Protein AF-A0A379VKB9-F1 (afdb_monomer_lite)

Radius of gyration: 33.12 Å; chains: 1; bounding box: 73×53×93 Å

Foldseek 3Di:
DDCVLVVVLVVVLVVLLVVLCVVPQFDFDDDDPDGDRDGPDPVSVVVSVVVSVVSSVCSVCVVVVVVVVVVVPDDPPPVPPPPVPDPVVVVVVVVVVCCVVCVLVVDDPVVNVVVVVVVVVVVLVVVQVVCCVPVVDGDPVSVVLVVQLVVQLVCCCVPVVDDPVVSNVVSVVRSVVVVVVVPPVVVVVVVVVVVVVVVVCVVDDDDDDPDDDDDDDDDDDDDDDPPPPPPPPPD

Structure (mmCIF, N/CA/C/O backbone):
data_AF-A0A379VKB9-F1
#
_entry.id   AF-A0A379VKB9-F1
#
loop_
_atom_site.group_PDB
_atom_site.id
_atom_site.type_symbol
_atom_site.label_atom_id
_atom_site.label_alt_id
_atom_site.label_comp_id
_atom_site.label_asym_id
_atom_site.label_entity_id
_atom_site.label_seq_id
_atom_site.pdbx_PDB_ins_code
_atom_site.Cartn_x
_atom_site.Cartn_y
_atom_site.Cartn_z
_atom_site.occupancy
_atom_site.B_iso_or_equiv
_atom_site.auth_seq_id
_atom_site.auth_comp_id
_atom_site.auth_asym_id
_atom_site.auth_atom_id
_atom_site.pdbx_PDB_model_num
ATOM 1 N N . MET A 1 1 ? -23.986 30.373 15.325 1.00 49.66 1 MET A N 1
ATOM 2 C CA . MET A 1 1 ? -23.106 29.194 15.122 1.00 49.66 1 MET A CA 1
ATOM 3 C C . MET A 1 1 ? -21.701 29.590 15.558 1.00 49.66 1 MET A C 1
ATOM 5 O O . MET A 1 1 ? -21.277 30.665 15.163 1.00 49.66 1 MET A O 1
ATOM 9 N N . LYS A 1 2 ? -21.023 28.830 16.437 1.00 54.12 2 LYS A N 1
ATOM 10 C CA . LYS A 1 2 ? -19.728 29.258 17.012 1.00 54.12 2 LYS A CA 1
ATOM 11 C C . LYS A 1 2 ? -18.680 29.449 15.892 1.00 54.12 2 LYS A C 1
ATOM 13 O O . LYS A 1 2 ? -18.447 28.490 15.155 1.00 54.12 2 LYS A O 1
ATOM 18 N N . PRO A 1 3 ? -18.021 30.620 15.787 1.00 59.41 3 PRO A N 1
ATOM 19 C CA . PRO A 1 3 ? -17.069 30.925 14.709 1.00 59.41 3 PRO A CA 1
ATOM 20 C C . PRO A 1 3 ? -15.837 29.997 14.683 1.00 59.41 3 PRO A C 1
ATOM 22 O O . PRO A 1 3 ? -15.185 29.856 13.653 1.00 59.41 3 PRO A O 1
ATOM 25 N N . MET A 1 4 ? -15.559 29.280 15.777 1.00 59.09 4 MET A N 1
ATOM 26 C CA . MET A 1 4 ? -14.399 28.388 15.906 1.00 59.09 4 MET A CA 1
ATOM 27 C C . MET A 1 4 ? -14.410 27.171 14.957 1.00 59.09 4 MET A C 1
ATOM 29 O O . MET A 1 4 ? -13.346 26.671 14.610 1.00 59.09 4 MET A O 1
ATOM 33 N N . HIS A 1 5 ? -15.573 26.700 14.486 1.00 61.66 5 HIS A N 1
ATOM 34 C CA . HIS A 1 5 ? -15.626 25.572 13.537 1.00 61.66 5 HIS A CA 1
ATOM 35 C C . HIS A 1 5 ? -15.249 25.964 12.103 1.00 61.66 5 HIS A C 1
ATOM 37 O O . HIS A 1 5 ? -14.714 25.138 11.366 1.00 61.66 5 HIS A O 1
ATOM 43 N N . ILE A 1 6 ? -15.507 27.217 11.716 1.00 66.88 6 ILE A N 1
ATOM 44 C CA . ILE A 1 6 ? -15.210 27.720 10.369 1.00 66.88 6 ILE A CA 1
ATOM 45 C C . ILE A 1 6 ? -13.700 27.934 10.224 1.00 66.88 6 ILE A C 1
ATOM 47 O O . ILE A 1 6 ? -13.123 27.537 9.217 1.00 66.88 6 ILE A O 1
ATOM 51 N N . ALA A 1 7 ? -13.044 28.455 11.267 1.00 67.38 7 ALA A N 1
ATOM 52 C CA . ALA A 1 7 ? -11.595 28.649 11.289 1.00 67.38 7 ALA A CA 1
ATOM 53 C C . ALA A 1 7 ? -10.814 27.327 11.135 1.00 67.38 7 ALA A C 1
ATOM 55 O O . ALA A 1 7 ? -9.894 27.246 10.324 1.00 67.38 7 ALA A O 1
ATOM 56 N N . MET A 1 8 ? -11.217 26.263 11.844 1.00 68.56 8 MET A N 1
ATOM 57 C CA . MET A 1 8 ? -10.551 24.952 11.751 1.00 68.56 8 MET A CA 1
ATOM 58 C C . MET A 1 8 ? -10.787 24.264 10.397 1.00 68.56 8 MET A C 1
ATOM 60 O O . MET A 1 8 ? -9.891 23.606 9.869 1.00 68.56 8 MET A O 1
ATOM 64 N N . ALA A 1 9 ? -11.969 24.450 9.797 1.00 64.44 9 ALA A N 1
ATOM 65 C CA . ALA A 1 9 ? -12.255 23.950 8.453 1.00 64.44 9 ALA A CA 1
ATOM 66 C C . ALA A 1 9 ? -11.415 24.677 7.390 1.00 64.44 9 ALA A C 1
ATOM 68 O O . ALA A 1 9 ? -10.817 24.022 6.534 1.00 64.44 9 ALA A O 1
ATOM 69 N N . LEU A 1 10 ? -11.301 26.007 7.494 1.00 75.19 10 LEU A N 1
ATOM 70 C CA . LEU A 1 10 ? -10.490 26.826 6.591 1.00 75.19 10 LEU A CA 1
ATOM 71 C C . LEU A 1 10 ? -9.008 26.433 6.656 1.00 75.19 10 LEU A C 1
ATOM 73 O O . LEU A 1 10 ? -8.365 26.283 5.620 1.00 75.19 10 LEU A O 1
ATOM 77 N N . PHE A 1 11 ? -8.491 26.187 7.863 1.00 74.19 11 PHE A N 1
ATOM 78 C CA . PHE A 1 11 ? -7.112 25.748 8.070 1.00 74.19 11 PHE A CA 1
ATOM 79 C C . PHE A 1 11 ? -6.833 24.381 7.422 1.00 74.19 11 PHE A C 1
ATOM 81 O O . PHE A 1 11 ? -5.834 24.220 6.723 1.00 74.19 11 PHE A O 1
ATOM 88 N N . SER A 1 12 ? -7.752 23.416 7.560 1.00 64.31 12 SER A N 1
ATOM 89 C CA . SER A 1 12 ? -7.609 22.096 6.922 1.00 64.31 12 SER A CA 1
ATOM 90 C C . SER A 1 12 ? -7.669 22.153 5.387 1.00 64.31 12 SER A C 1
ATOM 92 O O . SER A 1 12 ? -6.888 21.480 4.715 1.00 64.31 12 SER A O 1
ATOM 94 N N . ALA A 1 13 ? -8.537 23.002 4.824 1.00 71.88 13 ALA A N 1
ATOM 95 C CA . ALA A 1 13 ? -8.637 23.206 3.380 1.00 71.88 13 ALA A CA 1
ATOM 96 C C . ALA A 1 13 ? -7.398 23.921 2.816 1.00 71.88 13 ALA A C 1
ATOM 98 O O . ALA A 1 13 ? -6.927 23.573 1.732 1.00 71.88 13 ALA A O 1
ATOM 99 N N . ALA A 1 14 ? -6.838 24.874 3.570 1.00 79.44 14 ALA A N 1
ATOM 100 C CA . ALA A 1 14 ? -5.603 25.562 3.213 1.00 79.44 14 ALA A CA 1
ATOM 101 C C . ALA A 1 14 ? -4.404 24.600 3.204 1.00 79.44 14 ALA A C 1
ATOM 103 O O . ALA A 1 14 ? -3.690 24.537 2.205 1.00 79.44 14 ALA A O 1
ATOM 104 N N . MET A 1 15 ? -4.224 23.788 4.254 1.00 76.62 15 MET A N 1
ATOM 105 C CA . MET A 1 15 ? -3.157 22.776 4.291 1.00 76.62 15 MET A CA 1
ATOM 106 C C . MET A 1 15 ? -3.287 21.759 3.155 1.00 76.62 15 MET A C 1
ATOM 108 O O . MET A 1 15 ? -2.285 21.429 2.526 1.00 76.62 15 MET A O 1
ATOM 112 N N . PHE A 1 16 ? -4.504 21.302 2.842 1.00 72.25 16 PHE A N 1
ATOM 113 C CA . PHE A 1 16 ? -4.727 20.386 1.723 1.00 72.25 16 PHE A CA 1
ATOM 114 C C . PHE A 1 16 ? -4.362 21.018 0.375 1.00 72.25 16 PHE A C 1
ATOM 116 O O . PHE A 1 16 ? -3.725 20.369 -0.451 1.00 72.25 16 PHE A O 1
ATOM 123 N N . PHE A 1 17 ? -4.715 22.290 0.156 1.00 73.75 17 PHE A N 1
ATOM 124 C CA . PHE A 1 17 ? -4.342 22.986 -1.073 1.00 73.75 17 PHE A CA 1
ATOM 125 C C . PHE A 1 17 ? -2.827 23.133 -1.213 1.00 73.75 17 PHE A C 1
ATOM 127 O O . PHE A 1 17 ? -2.289 22.835 -2.277 1.00 73.75 17 PHE A O 1
ATOM 134 N N . VAL A 1 18 ? -2.148 23.550 -0.143 1.00 79.19 18 VAL A N 1
ATOM 135 C CA . VAL A 1 18 ? -0.689 23.702 -0.142 1.00 79.19 18 VAL A CA 1
ATOM 136 C C . VAL A 1 18 ? -0.022 22.362 -0.449 1.00 79.19 18 VAL A C 1
ATOM 138 O O . VAL A 1 18 ? 0.821 22.287 -1.339 1.00 79.19 18 VAL A O 1
ATOM 141 N N . LEU A 1 19 ? -0.444 21.286 0.218 1.00 71.75 19 LEU A N 1
ATOM 142 C CA . LEU A 1 19 ? 0.151 19.966 0.021 1.00 71.75 19 LEU A CA 1
ATOM 143 C C . LEU A 1 19 ? -0.114 19.415 -1.390 1.00 71.75 19 LEU A C 1
ATOM 145 O O . LEU A 1 19 ? 0.807 18.919 -2.034 1.00 71.75 19 LEU A O 1
ATOM 149 N N . ALA A 1 20 ? -1.348 19.536 -1.889 1.00 66.44 20 ALA A N 1
ATOM 150 C CA . ALA A 1 20 ? -1.726 19.071 -3.223 1.00 66.44 20 ALA A CA 1
ATOM 151 C C . ALA A 1 20 ? -1.032 19.871 -4.336 1.00 66.44 20 ALA A C 1
ATOM 153 O O . ALA A 1 20 ? -0.596 19.288 -5.325 1.00 66.44 20 ALA A O 1
ATOM 154 N N . GLY A 1 21 ? -0.891 21.189 -4.162 1.00 69.38 21 GLY A N 1
ATOM 155 C CA . GLY A 1 21 ? -0.156 22.043 -5.094 1.00 69.38 21 GLY A CA 1
ATOM 156 C C . GLY A 1 21 ? 1.321 21.662 -5.182 1.00 69.38 21 GLY A C 1
ATOM 157 O O . GLY A 1 21 ? 1.857 21.558 -6.279 1.00 69.38 21 GLY A O 1
ATOM 158 N N . VAL A 1 22 ? 1.960 21.373 -4.046 1.00 69.88 22 VAL A N 1
ATOM 159 C CA . VAL A 1 22 ? 3.380 20.986 -4.009 1.00 69.88 22 VAL A CA 1
ATOM 160 C C . VAL A 1 22 ? 3.611 19.588 -4.592 1.00 69.88 22 VAL A C 1
ATOM 162 O O . VAL A 1 22 ? 4.533 19.407 -5.379 1.00 69.88 22 VAL A O 1
ATOM 165 N N . PHE A 1 23 ? 2.778 18.599 -4.254 1.00 61.69 23 PHE A N 1
ATOM 166 C CA . PHE A 1 23 ? 2.994 17.211 -4.690 1.00 61.69 23 PHE A CA 1
ATOM 167 C C . PHE A 1 23 ? 2.678 16.952 -6.171 1.00 61.69 23 PHE A C 1
ATOM 169 O O . PHE A 1 23 ? 3.238 16.031 -6.759 1.00 61.69 23 PHE A O 1
ATOM 176 N N . MET A 1 24 ? 1.753 17.713 -6.762 1.00 59.09 24 MET A N 1
ATOM 177 C CA . MET A 1 24 ? 1.264 17.490 -8.132 1.00 59.09 24 MET A CA 1
ATOM 178 C C . MET A 1 24 ? 1.569 18.632 -9.109 1.00 59.09 24 MET A C 1
ATOM 180 O O . MET A 1 24 ? 1.379 18.441 -10.308 1.00 59.09 24 MET A O 1
ATOM 184 N N . GLY A 1 25 ? 1.996 19.805 -8.628 1.00 57.16 25 GLY A N 1
ATOM 185 C CA . GLY A 1 25 ? 2.189 21.003 -9.453 1.00 57.16 25 GLY A CA 1
ATOM 186 C C . GLY A 1 25 ? 3.577 21.155 -10.073 1.00 57.16 25 GLY A C 1
ATOM 187 O O . GLY A 1 25 ? 3.732 21.949 -10.992 1.00 57.16 25 GLY A O 1
ATOM 188 N N . VAL A 1 26 ? 4.580 20.407 -9.607 1.00 59.84 26 VAL A N 1
ATOM 189 C CA . VAL A 1 26 ? 5.948 20.489 -10.138 1.00 59.84 26 VAL A CA 1
ATOM 190 C C . VAL A 1 26 ? 6.296 19.171 -10.815 1.00 59.84 26 VAL A C 1
ATOM 192 O O . VAL A 1 26 ? 6.644 18.192 -10.158 1.00 59.84 26 VAL A O 1
ATOM 195 N N . GLN A 1 27 ? 6.188 19.148 -12.141 1.00 49.97 27 GLN A N 1
ATOM 196 C CA . GLN A 1 27 ? 6.774 18.109 -12.980 1.00 49.97 27 GLN A CA 1
ATOM 197 C C . GLN A 1 27 ? 7.838 18.774 -13.853 1.00 49.97 27 GLN A C 1
ATOM 199 O O . GLN A 1 27 ? 7.590 19.818 -14.447 1.00 49.97 27 GLN A O 1
ATOM 204 N N . LEU A 1 28 ? 9.045 18.210 -13.859 1.00 53.50 28 LEU A N 1
ATOM 205 C CA . LEU A 1 28 ? 10.091 18.612 -14.791 1.00 53.50 28 LEU A CA 1
ATOM 206 C C . LEU A 1 28 ? 10.046 17.640 -15.967 1.00 53.50 28 LEU A C 1
ATOM 208 O O . LEU A 1 28 ? 10.373 16.465 -15.795 1.00 53.50 28 LEU A O 1
ATOM 212 N N . GLU A 1 29 ? 9.633 18.128 -17.131 1.00 55.81 29 GLU A N 1
ATOM 213 C CA . GLU A 1 29 ? 9.715 17.391 -18.389 1.00 55.81 29 GLU A CA 1
ATOM 214 C C . GLU A 1 29 ? 11.030 17.787 -19.079 1.00 55.81 29 GLU A C 1
ATOM 216 O O . GLU A 1 29 ? 11.345 18.972 -19.222 1.00 55.81 29 GLU A O 1
ATOM 221 N N . LEU A 1 30 ? 11.866 16.803 -19.420 1.00 55.12 30 LEU A N 1
ATOM 222 C CA . LEU A 1 30 ? 13.118 17.043 -20.136 1.00 55.12 30 LEU A CA 1
ATOM 223 C C . LEU A 1 30 ? 12.857 16.932 -21.635 1.00 55.12 30 LEU A C 1
ATOM 225 O O . LEU A 1 30 ? 12.733 15.824 -22.153 1.00 55.12 30 LEU A O 1
ATOM 229 N N . ASP A 1 31 ? 12.862 18.070 -22.323 1.00 48.06 31 ASP A N 1
ATOM 230 C CA . ASP A 1 31 ? 12.912 18.114 -23.781 1.00 48.06 31 ASP A CA 1
ATOM 231 C C . ASP A 1 31 ? 14.366 18.389 -24.219 1.00 48.06 31 ASP A C 1
ATOM 233 O O . ASP A 1 31 ? 14.894 19.506 -24.132 1.00 48.06 31 ASP A O 1
ATOM 237 N N . GLY A 1 32 ? 15.085 17.320 -24.578 1.00 67.81 32 GLY A N 1
ATOM 238 C CA . GLY A 1 32 ? 16.496 17.371 -24.976 1.00 67.81 32 GLY A CA 1
ATOM 239 C C . GLY A 1 32 ? 17.459 17.796 -23.851 1.00 67.81 32 GLY A C 1
ATOM 240 O O . GLY A 1 32 ? 17.807 16.992 -22.990 1.00 67.81 32 GLY A O 1
ATOM 241 N N . THR A 1 33 ? 17.950 19.044 -23.883 1.00 54.03 33 THR A N 1
ATOM 242 C CA . THR A 1 33 ? 18.971 19.600 -22.958 1.00 54.03 33 THR A CA 1
ATOM 243 C C . THR A 1 33 ? 18.538 20.887 -22.240 1.00 54.03 33 THR A C 1
ATOM 245 O O . THR A 1 33 ? 19.371 21.565 -21.629 1.00 54.03 33 THR A O 1
ATOM 248 N N . LYS A 1 34 ? 17.245 21.239 -22.263 1.00 47.50 34 LYS A N 1
ATOM 249 C CA . LYS A 1 34 ? 16.695 22.339 -21.455 1.00 47.50 34 LYS A CA 1
ATOM 250 C C . LYS A 1 34 ? 15.568 21.851 -20.552 1.00 47.50 34 LYS A C 1
ATOM 252 O O . LYS A 1 34 ? 14.631 21.203 -20.993 1.00 47.50 34 LYS A O 1
ATOM 257 N N . LEU A 1 35 ? 15.667 22.220 -19.277 1.00 51.12 35 LEU A N 1
ATOM 258 C CA . LEU A 1 35 ? 14.610 22.055 -18.285 1.00 51.12 35 LEU A CA 1
ATOM 259 C C . LEU A 1 35 ? 13.546 23.122 -18.555 1.00 51.12 35 LEU A C 1
ATOM 261 O O . LEU A 1 35 ? 13.707 24.274 -18.145 1.00 51.12 35 LEU A O 1
ATOM 265 N N . VAL A 1 36 ? 12.495 22.765 -19.288 1.00 57.50 36 VAL A N 1
ATOM 266 C CA . VAL A 1 36 ? 11.303 23.605 -19.401 1.00 57.50 36 VAL A CA 1
ATOM 267 C C . VAL A 1 36 ? 10.328 23.154 -18.321 1.00 57.50 36 VAL A C 1
ATOM 269 O O . VAL A 1 36 ? 9.975 21.983 -18.221 1.00 57.50 36 VAL A O 1
ATOM 272 N N . VAL A 1 37 ? 9.936 24.097 -17.464 1.00 53.78 37 VAL A N 1
ATOM 273 C CA . VAL A 1 37 ? 8.837 23.907 -16.515 1.00 53.78 37 VAL A CA 1
ATOM 274 C C . VAL A 1 37 ? 7.560 23.976 -17.334 1.00 53.78 37 VAL A C 1
ATOM 276 O O . VAL A 1 37 ? 7.010 25.058 -17.532 1.00 53.78 37 VAL A O 1
ATOM 279 N N . ASP A 1 38 ? 7.143 22.839 -17.879 1.00 54.53 38 ASP A N 1
ATOM 280 C CA . ASP A 1 38 ? 5.847 22.772 -18.527 1.00 54.53 38 ASP A CA 1
ATOM 281 C C . ASP A 1 38 ? 4.763 22.719 -17.448 1.00 54.53 38 ASP A C 1
ATOM 283 O O . ASP A 1 38 ? 4.856 21.988 -16.453 1.00 54.53 38 ASP A O 1
ATOM 287 N N . THR A 1 39 ? 3.756 23.574 -17.586 1.00 50.97 39 THR A N 1
ATOM 288 C CA . THR A 1 39 ? 2.713 23.688 -16.562 1.00 50.97 39 THR A CA 1
ATOM 289 C C . THR A 1 39 ? 1.710 22.581 -16.851 1.00 50.97 39 THR A C 1
ATOM 291 O O . THR A 1 39 ? 1.001 22.637 -17.848 1.00 50.97 39 THR A O 1
ATOM 294 N N . ALA A 1 40 ? 1.695 21.544 -16.010 1.00 51.84 40 ALA A N 1
ATOM 295 C CA . ALA A 1 40 ? 0.883 20.344 -16.202 1.00 51.84 40 ALA A CA 1
ATOM 296 C C . ALA A 1 40 ? -0.565 20.651 -16.647 1.00 51.84 40 ALA A C 1
ATOM 298 O O . ALA A 1 40 ? -1.235 21.500 -16.054 1.00 51.84 40 ALA A O 1
ATOM 299 N N . ALA A 1 41 ? -1.019 19.903 -17.662 1.00 55.41 41 ALA A N 1
ATOM 300 C CA . ALA A 1 41 ? -2.297 20.005 -18.372 1.00 55.41 41 ALA A CA 1
ATOM 301 C C . ALA A 1 41 ? -3.497 20.485 -17.527 1.00 55.41 41 ALA A C 1
ATOM 303 O O . ALA A 1 41 ? -3.735 19.980 -16.424 1.00 55.41 41 ALA A O 1
ATOM 304 N N . ASP A 1 42 ? -4.321 21.367 -18.112 1.00 57.38 42 ASP A N 1
ATOM 305 C CA . ASP A 1 42 ? -5.532 21.980 -17.530 1.00 57.38 42 ASP A CA 1
ATOM 306 C C . ASP A 1 42 ? -6.456 20.989 -16.800 1.00 57.38 42 ASP A C 1
ATOM 308 O O . ASP A 1 42 ? -7.083 21.320 -15.789 1.00 57.38 42 ASP A O 1
ATOM 312 N N . ILE A 1 43 ? -6.488 19.734 -17.263 1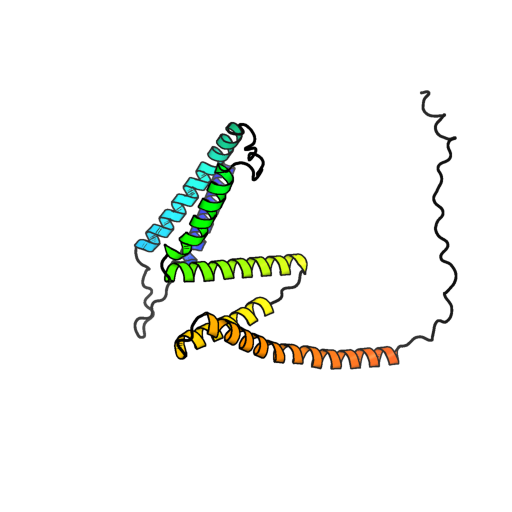.00 58.91 43 ILE A N 1
ATOM 313 C CA . ILE A 1 43 ? -7.260 18.644 -16.659 1.00 58.91 43 ILE A CA 1
ATOM 314 C C . ILE A 1 43 ? -6.856 18.405 -15.191 1.00 58.91 43 ILE A C 1
ATOM 316 O O . ILE A 1 43 ? -7.712 18.161 -14.343 1.00 58.91 43 ILE A O 1
ATOM 320 N N . ARG A 1 44 ? -5.566 18.506 -14.838 1.00 61.28 44 ARG A N 1
ATOM 321 C CA . ARG A 1 44 ? -5.054 18.234 -13.482 1.00 61.28 44 ARG A CA 1
ATOM 322 C C . ARG A 1 44 ? -5.429 19.348 -12.511 1.00 61.28 44 ARG A C 1
ATOM 324 O O . ARG A 1 44 ? -5.818 19.071 -11.376 1.00 61.28 44 ARG A O 1
ATOM 331 N N . TRP A 1 45 ? -5.365 20.593 -12.975 1.00 60.28 45 TRP A N 1
ATOM 332 C CA . TRP A 1 45 ? -5.837 21.749 -12.219 1.00 60.28 45 TRP A CA 1
ATOM 333 C C . TRP A 1 45 ? -7.334 21.644 -11.927 1.00 60.28 45 TRP A C 1
ATOM 335 O O . TRP A 1 45 ? -7.746 21.917 -10.797 1.00 60.28 45 TRP A O 1
ATOM 345 N N . GLN A 1 46 ? -8.130 21.138 -12.877 1.00 65.69 46 GLN A N 1
ATOM 346 C CA . GLN A 1 46 ? -9.541 20.821 -12.639 1.00 65.69 46 GLN A CA 1
ATOM 347 C C . GLN A 1 46 ? -9.710 19.745 -11.560 1.00 65.69 46 GLN A C 1
ATOM 349 O O . GLN A 1 46 ? -10.447 19.981 -10.609 1.00 65.69 46 GLN A O 1
ATOM 354 N N . TRP A 1 47 ? -8.976 18.626 -11.611 1.00 65.88 47 TRP A N 1
ATOM 355 C CA . TRP A 1 47 ? -9.032 17.601 -10.555 1.00 65.88 47 TRP A CA 1
ATOM 356 C C . TRP A 1 47 ? -8.657 18.152 -9.168 1.00 65.88 47 TRP A C 1
ATOM 358 O O . TRP A 1 47 ? -9.344 17.862 -8.188 1.00 65.88 47 TRP A O 1
ATOM 368 N N . ILE A 1 48 ? -7.621 18.989 -9.057 1.00 65.94 48 ILE A N 1
ATOM 369 C CA . ILE A 1 48 ? -7.202 19.594 -7.778 1.00 65.94 48 ILE A CA 1
ATOM 370 C C . ILE A 1 48 ? -8.274 20.554 -7.240 1.00 65.94 48 ILE A C 1
ATOM 372 O O . ILE A 1 48 ? -8.566 20.550 -6.039 1.00 65.94 48 ILE A O 1
ATOM 376 N N . LEU A 1 49 ? -8.864 21.381 -8.107 1.00 71.81 49 LEU A N 1
ATOM 377 C CA . LEU A 1 49 ? -9.945 22.292 -7.729 1.00 71.81 49 LEU A CA 1
ATOM 378 C C . LEU A 1 49 ? -11.209 21.520 -7.341 1.00 71.81 49 LEU A C 1
ATOM 380 O O . LEU A 1 49 ? -11.816 21.831 -6.316 1.00 71.81 49 LEU A O 1
ATOM 384 N N . SER A 1 50 ? -11.554 20.470 -8.087 1.00 72.62 50 SER A N 1
ATOM 385 C CA . SER A 1 50 ? -12.674 19.581 -7.782 1.00 72.62 50 SER A CA 1
ATOM 386 C C . SER A 1 50 ? -12.497 18.896 -6.430 1.00 72.62 50 SER A C 1
ATOM 388 O O . SER A 1 50 ? -13.424 18.914 -5.622 1.00 72.62 50 SER A O 1
ATOM 390 N N . VAL A 1 51 ? -11.311 18.360 -6.121 1.00 69.81 51 VAL A N 1
ATOM 391 C CA . VAL A 1 51 ? -11.053 17.721 -4.820 1.00 69.81 51 VAL A CA 1
ATOM 392 C C . VAL A 1 51 ? -11.058 18.750 -3.687 1.00 69.81 51 VAL A C 1
ATOM 394 O O . VAL A 1 51 ? -11.632 18.479 -2.632 1.00 69.81 51 VAL A O 1
ATOM 397 N N . ARG A 1 52 ? -10.506 19.955 -3.892 1.00 71.81 52 ARG A N 1
ATOM 398 C CA . ARG A 1 52 ? -10.571 21.039 -2.894 1.00 71.81 52 ARG A CA 1
ATOM 399 C C . ARG A 1 52 ? -12.011 21.446 -2.590 1.00 71.81 52 ARG A C 1
ATOM 401 O O . ARG A 1 52 ? -12.371 21.567 -1.419 1.00 71.81 52 ARG A O 1
ATOM 408 N N . GLN A 1 53 ? -12.824 21.636 -3.626 1.00 75.00 53 GLN A N 1
ATOM 409 C CA . GLN A 1 53 ? -14.227 22.018 -3.490 1.00 75.00 53 GLN A CA 1
ATOM 410 C C . GLN A 1 53 ? -15.043 20.907 -2.826 1.00 75.00 53 GLN A C 1
ATOM 412 O O . GLN A 1 53 ? -15.850 21.180 -1.936 1.00 75.00 53 GLN A O 1
ATOM 417 N N . TRP A 1 54 ? -14.785 19.650 -3.196 1.00 78.62 54 TRP A N 1
ATOM 418 C CA . TRP A 1 54 ? -15.401 18.483 -2.573 1.00 78.62 54 TRP A CA 1
ATOM 419 C C . TRP A 1 54 ? -15.085 18.406 -1.079 1.00 78.62 54 TRP A C 1
ATOM 421 O O . TRP A 1 54 ? -15.994 18.242 -0.265 1.00 78.62 54 TRP A O 1
ATOM 431 N N . PHE A 1 55 ? -13.817 18.589 -0.696 1.00 72.75 55 PHE A N 1
ATOM 432 C CA . PHE A 1 55 ? -13.405 18.568 0.708 1.00 72.75 55 PHE A CA 1
ATOM 433 C C . PHE A 1 55 ? -14.029 19.718 1.503 1.00 72.75 55 PHE A C 1
ATOM 435 O O . PHE A 1 55 ? -14.521 19.503 2.609 1.00 72.75 55 PHE A O 1
ATOM 442 N N . PHE A 1 56 ? -14.063 20.923 0.930 1.00 76.44 56 PHE A N 1
ATOM 443 C CA . PHE A 1 56 ? -14.689 22.091 1.547 1.00 76.44 56 PHE A CA 1
ATOM 444 C C . PHE A 1 56 ? -16.188 21.871 1.782 1.00 76.44 56 PHE A C 1
ATOM 446 O O . PHE A 1 56 ? -16.683 22.082 2.891 1.00 76.44 56 PHE A O 1
ATOM 453 N N . PHE A 1 57 ? -16.899 21.371 0.769 1.00 74.94 57 PHE A N 1
ATOM 454 C CA . PHE A 1 57 ? -18.329 21.093 0.863 1.00 74.94 57 PHE A CA 1
ATOM 455 C C . PHE A 1 57 ? -18.627 19.954 1.846 1.00 74.94 57 PHE A C 1
ATOM 457 O O . PHE A 1 57 ? -19.495 20.089 2.708 1.00 74.94 57 PHE A O 1
ATOM 464 N N . PHE A 1 58 ? -17.865 18.860 1.790 1.00 72.00 58 PHE A N 1
ATOM 465 C CA . PHE A 1 58 ? -18.015 17.731 2.708 1.00 72.00 58 PHE A CA 1
ATOM 466 C C . PHE A 1 58 ? -17.730 18.130 4.163 1.00 72.00 58 PHE A C 1
ATOM 468 O O . PHE A 1 58 ? -18.472 17.748 5.068 1.00 72.00 58 PHE A O 1
ATOM 475 N N . GLN A 1 59 ? -16.703 18.950 4.405 1.00 64.94 59 GLN A N 1
ATOM 476 C CA . GLN A 1 59 ? -16.366 19.457 5.737 1.00 64.94 59 GLN A CA 1
ATOM 477 C C . GLN A 1 59 ? -17.433 20.433 6.268 1.00 64.94 59 GLN A C 1
ATOM 479 O O . GLN A 1 59 ? -17.733 20.405 7.464 1.00 64.94 59 GLN A O 1
ATOM 484 N N . LEU A 1 60 ? -18.042 21.244 5.394 1.00 69.25 60 LEU A N 1
ATOM 485 C CA . LEU A 1 60 ? -19.149 22.147 5.733 1.00 69.25 60 LEU A CA 1
ATOM 486 C C . LEU A 1 60 ? -20.447 21.383 6.042 1.00 69.25 60 LEU A C 1
ATOM 488 O O . LEU A 1 60 ? -21.200 21.768 6.939 1.00 69.25 60 LEU A O 1
ATOM 492 N N . LEU A 1 61 ? -20.684 20.270 5.343 1.00 68.94 61 LEU A N 1
ATOM 493 C CA . LEU A 1 61 ? -21.853 19.414 5.537 1.00 68.94 61 LEU A CA 1
ATOM 494 C C . LEU A 1 61 ? -21.698 18.467 6.735 1.00 68.94 61 LEU A C 1
ATOM 496 O O . LEU A 1 61 ? -22.694 18.091 7.351 1.00 68.94 61 LEU A O 1
ATOM 500 N N . ARG A 1 62 ? -20.463 18.131 7.127 1.00 66.31 62 ARG A N 1
ATOM 501 C CA . ARG A 1 62 ? -20.133 17.261 8.270 1.00 66.31 62 ARG A CA 1
ATOM 502 C C . ARG A 1 62 ? -20.890 17.606 9.568 1.00 66.31 62 ARG A C 1
ATOM 504 O O . ARG A 1 62 ? -21.479 16.692 10.143 1.00 66.31 62 ARG A O 1
ATOM 511 N N . PRO A 1 63 ? -20.957 18.869 10.042 1.00 64.62 63 PRO A N 1
ATOM 512 C CA . PRO A 1 63 ? -21.723 19.217 11.244 1.00 64.62 63 PRO A CA 1
ATOM 513 C C . PRO A 1 63 ? -23.249 19.141 11.056 1.00 64.62 63 PRO A C 1
ATOM 515 O O . PRO A 1 63 ? -23.961 18.902 12.033 1.00 64.62 63 PRO A O 1
ATOM 518 N N . MET A 1 64 ? -23.765 19.315 9.831 1.00 64.50 64 MET A N 1
ATOM 519 C CA . MET A 1 64 ? -25.189 19.101 9.528 1.00 64.50 64 MET A CA 1
ATOM 520 C C . MET A 1 64 ? -25.524 17.608 9.485 1.00 64.50 64 MET A C 1
ATOM 522 O O . MET A 1 64 ? -26.510 17.184 10.083 1.00 64.50 64 MET A O 1
ATOM 526 N N . PHE A 1 65 ? -24.653 16.795 8.885 1.00 60.81 65 PHE A N 1
ATOM 527 C CA . PHE A 1 65 ? -24.793 15.343 8.814 1.00 60.81 65 PHE A CA 1
ATOM 528 C C . PHE A 1 65 ? -24.678 14.691 10.199 1.00 60.81 65 PHE A C 1
ATOM 530 O O . PHE A 1 65 ? -25.465 13.817 10.530 1.00 60.81 65 PHE A O 1
ATOM 537 N N . GLN A 1 66 ? -23.785 15.167 11.073 1.00 62.41 66 GLN A N 1
ATOM 538 C CA . GLN A 1 66 ? -23.695 14.682 12.460 1.00 62.41 66 GLN A CA 1
ATOM 539 C C . GLN A 1 66 ? -24.938 15.011 13.301 1.00 62.41 66 GLN A C 1
ATOM 541 O O . GLN A 1 66 ? -25.301 14.236 14.187 1.00 62.41 66 GLN A O 1
ATOM 546 N N . LYS A 1 67 ? -25.607 16.141 13.035 1.00 61.56 67 LYS A N 1
ATOM 547 C CA . LYS A 1 67 ? -26.895 16.471 13.665 1.00 61.56 67 LYS A CA 1
ATOM 548 C C . LYS A 1 67 ? -28.044 15.642 13.084 1.00 61.56 67 LYS A C 1
ATOM 550 O O . LYS A 1 67 ? -28.868 15.160 13.853 1.00 61.56 67 LYS A O 1
ATOM 555 N N . ALA A 1 68 ? -28.055 15.418 11.770 1.00 63.72 68 ALA A N 1
ATOM 556 C CA . ALA A 1 68 ? -29.043 14.580 11.091 1.00 63.72 68 ALA A CA 1
ATOM 557 C C . ALA A 1 68 ? -28.935 13.099 11.500 1.00 63.72 68 ALA A C 1
ATOM 559 O O . ALA A 1 68 ? -29.943 12.472 11.802 1.00 63.72 68 ALA A O 1
ATOM 560 N N . VAL A 1 69 ? -27.717 12.559 11.617 1.00 57.91 69 VAL A N 1
ATOM 561 C CA . VAL A 1 69 ? -27.462 11.173 12.048 1.00 57.91 69 VAL A CA 1
ATOM 562 C C . VAL A 1 69 ? -27.829 10.961 13.518 1.00 57.91 69 VAL A C 1
ATOM 564 O O . VAL A 1 69 ? -28.348 9.906 13.854 1.00 57.91 69 VAL A O 1
ATOM 567 N N . LYS A 1 70 ? -27.669 11.964 14.396 1.00 54.34 70 LYS A N 1
ATOM 568 C CA . LYS A 1 70 ? -28.188 11.877 15.776 1.00 54.34 70 LYS A CA 1
ATOM 569 C C . LYS A 1 70 ? -29.719 11.838 15.839 1.00 54.34 70 LYS A C 1
ATOM 571 O O . LYS A 1 70 ? -30.256 11.228 16.757 1.00 54.34 70 LYS A O 1
ATOM 576 N N . HIS A 1 71 ? -30.410 12.452 14.877 1.00 49.31 71 HIS A N 1
ATOM 577 C CA . HIS A 1 71 ? -31.875 12.432 14.785 1.00 49.31 71 HIS A CA 1
ATOM 578 C C . HIS A 1 71 ? -32.422 11.193 14.047 1.00 49.31 71 HIS A C 1
ATOM 580 O O . HIS A 1 71 ? -33.599 10.871 14.186 1.00 49.31 71 HIS A O 1
ATOM 586 N N . VAL A 1 72 ? -31.551 10.489 13.313 1.00 56.75 72 VAL A N 1
ATOM 587 C CA . VAL A 1 72 ? -31.771 9.199 12.631 1.00 56.75 72 VAL A CA 1
ATOM 588 C C . VAL A 1 72 ? -31.047 8.054 13.363 1.00 56.75 72 VAL A C 1
ATOM 590 O O . VAL A 1 72 ? -30.831 6.977 12.821 1.00 56.75 72 VAL A O 1
ATOM 593 N N . SER A 1 73 ? -30.776 8.205 14.661 1.00 54.16 73 SER A N 1
ATOM 594 C CA . SER A 1 73 ? -30.632 7.045 15.552 1.00 54.16 73 SER A CA 1
ATOM 595 C C . SER A 1 73 ? -32.014 6.423 15.826 1.00 54.16 73 SER A C 1
ATOM 597 O O . SER A 1 73 ? -32.449 6.314 16.969 1.00 54.16 73 SER A O 1
ATOM 599 N N . GLY A 1 74 ? -32.721 6.054 14.752 1.00 57.19 74 GLY A N 1
ATOM 600 C CA . GLY A 1 74 ? -33.730 4.997 14.752 1.00 57.19 74 GLY A CA 1
ATOM 601 C C . GLY A 1 74 ? -33.036 3.634 14.810 1.00 57.19 74 GLY A C 1
ATOM 602 O O . GLY A 1 74 ? -31.819 3.569 14.630 1.00 57.19 74 GLY A O 1
ATOM 603 N N . PRO A 1 75 ? -33.781 2.573 15.158 1.00 49.47 75 PRO A N 1
ATOM 604 C CA . PRO A 1 75 ? -33.319 1.462 15.983 1.00 49.47 75 PRO A CA 1
ATOM 605 C C . PRO A 1 75 ? -32.058 0.831 15.412 1.00 49.47 75 PRO A C 1
ATOM 607 O O . PRO A 1 75 ? -31.931 0.722 14.193 1.00 49.47 75 PRO A O 1
ATOM 610 N N . LYS A 1 76 ? -31.154 0.421 16.320 1.00 48.94 76 LYS A N 1
ATOM 611 C CA . LYS A 1 76 ? -29.981 -0.420 16.045 1.00 48.94 76 LYS A CA 1
ATOM 612 C C . LYS A 1 76 ? -30.238 -1.207 14.765 1.00 48.94 76 LYS A C 1
ATOM 614 O O . LYS A 1 76 ? -31.183 -1.993 14.725 1.00 48.94 76 LYS A O 1
ATOM 619 N N . PHE A 1 77 ? -29.411 -0.983 13.748 1.00 54.50 77 PHE A N 1
ATOM 620 C CA . PHE A 1 77 ? -29.233 -1.915 12.646 1.00 54.50 77 PHE A CA 1
ATOM 621 C C . PHE A 1 77 ? -28.722 -3.217 13.275 1.00 54.50 77 PHE A C 1
ATOM 623 O O . PHE A 1 77 ? -27.525 -3.493 13.332 1.00 54.50 77 PHE A O 1
ATOM 630 N N . ILE A 1 78 ? -29.642 -3.946 13.906 1.00 58.03 78 ILE A N 1
ATOM 631 C CA . ILE A 1 78 ? -29.471 -5.303 14.365 1.00 58.03 78 ILE A CA 1
ATOM 632 C C . ILE A 1 78 ? -29.417 -6.030 13.041 1.00 58.03 78 ILE A C 1
ATOM 634 O O . ILE A 1 78 ? -30.445 -6.261 12.405 1.00 58.03 78 ILE A O 1
ATOM 638 N N . LEU A 1 79 ? -28.195 -6.272 12.573 1.00 59.69 79 LEU A N 1
ATOM 639 C CA . LEU A 1 79 ? -27.952 -7.292 11.574 1.00 59.69 79 LEU A CA 1
ATOM 640 C C . LEU A 1 79 ? -28.773 -8.500 12.044 1.00 59.69 79 LEU A C 1
ATOM 642 O O . LEU A 1 79 ? -28.516 -8.961 13.164 1.00 59.69 79 LEU A O 1
ATOM 646 N N . PRO A 1 80 ? -29.793 -8.960 11.291 1.00 61.75 80 PRO A N 1
ATOM 647 C CA . PRO A 1 80 ? -30.395 -10.245 11.599 1.00 61.75 80 PRO A CA 1
ATOM 648 C C . PRO A 1 80 ? -29.224 -11.209 11.743 1.00 61.75 80 PRO A C 1
ATOM 650 O O . PRO A 1 80 ? -28.313 -11.189 10.906 1.00 61.75 80 PRO A O 1
ATOM 653 N N . ALA A 1 81 ? -29.177 -11.913 12.880 1.00 58.94 81 ALA A N 1
ATOM 654 C CA . ALA A 1 81 ? -28.104 -12.840 13.193 1.00 58.94 81 ALA A CA 1
ATOM 655 C C . ALA A 1 81 ? -27.796 -13.629 11.921 1.00 58.94 81 ALA A C 1
ATOM 657 O O . ALA A 1 81 ? -28.726 -14.084 11.254 1.00 58.94 81 ALA A O 1
ATOM 658 N N . ILE A 1 82 ? -26.517 -13.678 11.537 1.00 57.84 82 ILE A N 1
ATOM 659 C CA . ILE A 1 82 ? -26.043 -14.470 10.404 1.00 57.84 82 ILE A CA 1
ATOM 660 C C . ILE A 1 82 ? -26.246 -15.931 10.788 1.00 57.84 82 ILE A C 1
ATOM 662 O O . ILE A 1 82 ? -25.338 -16.625 11.227 1.00 57.84 82 ILE A O 1
ATOM 666 N N . ASP A 1 83 ? -27.494 -16.350 10.700 1.00 56.81 83 ASP A N 1
ATOM 667 C CA . ASP A 1 83 ? -27.961 -17.690 10.900 1.00 56.81 83 ASP A CA 1
ATOM 668 C C . ASP A 1 83 ? -28.049 -18.240 9.483 1.00 56.81 83 ASP A C 1
ATOM 670 O O . ASP A 1 83 ? -28.892 -17.833 8.678 1.00 56.81 83 ASP A O 1
ATOM 674 N N . GLY A 1 84 ? -27.077 -19.073 9.111 1.00 55.91 84 GLY A N 1
ATOM 675 C CA . GLY A 1 84 ? -26.882 -19.586 7.751 1.00 55.91 84 GLY A CA 1
ATOM 676 C C . GLY A 1 84 ? -28.050 -20.415 7.191 1.00 55.91 84 GLY A C 1
ATOM 677 O O . GLY A 1 84 ? -27.878 -21.086 6.175 1.00 55.91 84 GLY A O 1
ATOM 678 N N . SER A 1 85 ? -29.221 -20.384 7.832 1.00 61.03 85 SER A N 1
ATOM 679 C CA . SER A 1 85 ? -30.450 -21.088 7.472 1.00 61.03 85 SER A CA 1
ATOM 680 C C . SER A 1 85 ? -31.254 -20.390 6.365 1.00 61.03 85 SER A C 1
ATOM 682 O O . SER A 1 85 ? -31.979 -21.053 5.622 1.00 61.03 85 SER A O 1
ATOM 684 N N . THR A 1 86 ? -31.108 -19.071 6.176 1.00 69.88 86 THR A N 1
ATOM 685 C CA . THR A 1 86 ? -31.874 -18.348 5.147 1.00 69.88 86 THR A CA 1
ATOM 686 C C . THR A 1 86 ? -31.177 -18.411 3.784 1.00 69.88 86 THR A C 1
ATOM 688 O O . THR A 1 86 ? -30.151 -17.769 3.552 1.00 69.88 86 THR A O 1
ATOM 691 N N . VAL A 1 87 ? -31.787 -19.122 2.827 1.00 69.81 87 VAL A N 1
ATOM 692 C CA . VAL A 1 87 ? -31.297 -19.277 1.437 1.00 69.81 87 VAL A CA 1
ATOM 693 C C . VAL A 1 87 ? -30.987 -17.926 0.774 1.00 69.81 87 VAL A C 1
ATOM 695 O O . VAL A 1 87 ? -30.007 -17.811 0.043 1.00 69.81 87 VAL A O 1
ATOM 698 N N . LYS A 1 88 ? -31.756 -16.873 1.089 1.00 72.81 88 LYS A N 1
ATOM 699 C CA . LYS A 1 88 ? -31.532 -15.506 0.584 1.00 72.81 88 LYS A CA 1
ATOM 700 C C . LYS A 1 88 ? -30.229 -14.883 1.095 1.00 72.81 88 LYS A C 1
ATOM 702 O O . LYS A 1 88 ? -29.580 -14.163 0.348 1.00 72.81 88 LYS A O 1
ATOM 707 N N . GLN A 1 89 ? -29.812 -15.189 2.323 1.00 71.75 89 GLN A N 1
ATOM 708 C CA . GLN A 1 89 ? -28.559 -14.694 2.889 1.00 71.75 89 GLN A CA 1
ATOM 709 C C . GLN A 1 89 ? -27.355 -15.459 2.341 1.00 71.75 89 GLN A C 1
ATOM 711 O O . GLN A 1 89 ? -26.349 -14.842 2.005 1.00 71.75 89 GLN A O 1
ATOM 716 N N . LYS A 1 90 ? -27.476 -16.782 2.166 1.00 73.25 90 LYS A N 1
ATOM 717 C CA . LYS A 1 90 ? -26.449 -17.588 1.491 1.00 73.25 90 LYS A CA 1
ATOM 718 C C . LYS A 1 90 ? -26.280 -17.162 0.030 1.00 73.25 90 LYS A C 1
ATOM 720 O O . LYS A 1 90 ? -25.151 -17.056 -0.432 1.00 73.25 90 LYS A O 1
ATOM 725 N N . LEU A 1 91 ? -27.381 -16.865 -0.668 1.00 79.69 91 LEU A N 1
ATOM 726 C CA . LEU A 1 91 ? -27.367 -16.346 -2.037 1.00 79.69 91 LEU A CA 1
ATOM 727 C C . LEU A 1 91 ? -26.794 -14.927 -2.104 1.00 79.69 91 LEU A C 1
ATOM 729 O O . LEU A 1 91 ? -26.020 -14.647 -3.007 1.00 79.69 91 LEU A O 1
ATOM 733 N N . PHE A 1 92 ? -27.107 -14.055 -1.142 1.00 81.56 92 PHE A N 1
ATOM 734 C CA . PHE A 1 92 ? -26.507 -12.722 -1.052 1.00 81.56 92 PHE A CA 1
ATOM 735 C C . PHE A 1 92 ? -24.999 -12.793 -0.781 1.00 81.56 92 PHE A C 1
ATOM 737 O O . PHE A 1 92 ? -24.229 -12.100 -1.436 1.00 81.56 92 PHE A O 1
ATOM 744 N N . LEU A 1 93 ? -24.560 -13.675 0.123 1.00 79.75 93 LEU A N 1
ATOM 745 C CA . LEU A 1 93 ? -23.142 -13.892 0.411 1.00 79.75 93 LEU A CA 1
ATOM 746 C C . LEU A 1 93 ? -22.408 -14.490 -0.801 1.00 79.75 93 LEU A C 1
ATOM 748 O O . LEU A 1 93 ? -21.309 -14.054 -1.126 1.00 79.75 93 LEU A O 1
ATOM 752 N N . MET A 1 94 ? -23.032 -15.447 -1.498 1.00 80.75 94 MET A N 1
ATOM 753 C CA . MET A 1 94 ? -22.507 -16.011 -2.747 1.00 80.75 94 MET A CA 1
ATOM 754 C C . MET A 1 94 ? -22.455 -14.972 -3.864 1.00 80.75 94 MET A C 1
ATOM 756 O O . MET A 1 94 ? -21.442 -14.878 -4.542 1.00 80.75 94 MET A O 1
ATOM 760 N N . ALA A 1 95 ? -23.494 -14.157 -4.038 1.00 83.06 95 ALA A N 1
ATOM 761 C CA . ALA A 1 95 ? -23.508 -13.083 -5.025 1.00 83.06 95 ALA A CA 1
ATOM 762 C C . ALA A 1 95 ? -22.429 -12.036 -4.717 1.00 83.06 95 ALA A C 1
ATOM 764 O O . ALA A 1 95 ? -21.702 -11.633 -5.617 1.00 83.06 95 ALA A O 1
ATOM 765 N N . LEU A 1 96 ? -22.262 -11.654 -3.447 1.00 83.81 96 LEU A N 1
ATOM 766 C CA . LEU A 1 96 ? -21.203 -10.745 -3.010 1.00 83.81 96 LEU A CA 1
ATOM 767 C C . LEU A 1 96 ? -19.808 -11.328 -3.283 1.00 83.81 96 LEU A C 1
ATOM 769 O O . LEU A 1 96 ? -18.930 -10.615 -3.762 1.00 83.81 96 LEU A O 1
ATOM 773 N N . LEU A 1 97 ? -19.615 -12.624 -3.026 1.00 83.31 97 LEU A N 1
ATOM 774 C CA . LEU A 1 97 ? -18.363 -13.328 -3.301 1.00 83.31 97 LEU A CA 1
ATOM 775 C C . LEU A 1 97 ? -18.087 -13.421 -4.807 1.00 83.31 97 LEU A C 1
ATOM 777 O O . LEU A 1 97 ? -16.972 -13.146 -5.241 1.00 83.31 97 LEU A O 1
ATOM 781 N N . VAL A 1 98 ? -19.097 -13.743 -5.616 1.00 83.00 98 VAL A N 1
ATOM 782 C CA . VAL A 1 98 ? -18.987 -13.795 -7.081 1.00 83.00 98 VAL A CA 1
ATOM 783 C C . VAL A 1 98 ? -18.681 -12.413 -7.648 1.00 83.00 98 VAL A C 1
ATOM 785 O O . VAL A 1 98 ? -17.811 -12.304 -8.502 1.00 83.00 98 VAL A O 1
ATOM 788 N N . ILE A 1 99 ? -19.316 -11.352 -7.148 1.00 82.50 99 ILE A N 1
ATOM 789 C CA . ILE A 1 99 ? -19.010 -9.972 -7.547 1.00 82.50 99 ILE A CA 1
ATOM 790 C C . ILE A 1 99 ? -17.571 -9.614 -7.160 1.00 82.50 99 ILE A C 1
ATOM 792 O O . ILE A 1 99 ? -16.847 -9.073 -7.989 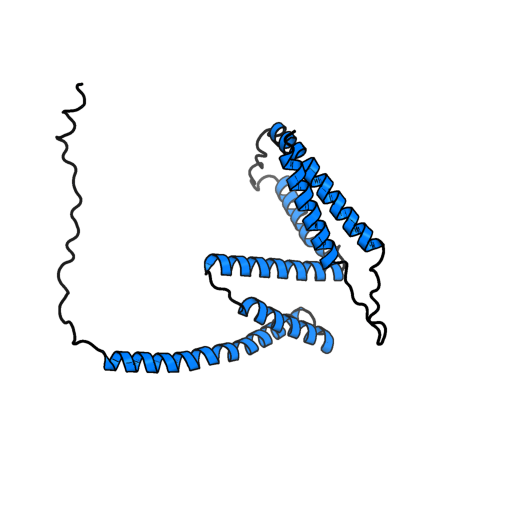1.00 82.50 99 ILE A O 1
ATOM 796 N N . ALA A 1 100 ? -17.123 -9.965 -5.951 1.00 79.12 100 ALA A N 1
ATOM 797 C CA . ALA A 1 100 ? -15.753 -9.710 -5.507 1.00 79.12 100 ALA A CA 1
ATOM 798 C C . ALA A 1 100 ? -14.705 -10.437 -6.370 1.00 79.12 100 ALA A C 1
ATOM 800 O O . ALA A 1 100 ? -13.651 -9.873 -6.658 1.00 79.12 100 ALA A O 1
ATOM 801 N N . VAL A 1 101 ? -14.999 -11.663 -6.817 1.00 79.69 101 VAL A N 1
ATOM 802 C CA . VAL A 1 101 ? -14.115 -12.455 -7.689 1.00 79.69 101 VAL A CA 1
ATOM 803 C C . VAL A 1 101 ? -14.212 -12.027 -9.154 1.00 79.69 101 VAL A C 1
ATOM 805 O O . VAL A 1 101 ? -13.206 -12.064 -9.852 1.00 79.69 101 VAL A O 1
ATOM 808 N N . ALA A 1 102 ? -15.379 -11.597 -9.635 1.00 77.19 102 ALA A N 1
ATOM 809 C CA . ALA A 1 102 ? -15.581 -11.145 -11.013 1.00 77.19 102 ALA A CA 1
ATOM 810 C C . ALA A 1 102 ? -15.048 -9.723 -11.256 1.00 77.19 102 ALA A C 1
ATOM 812 O O . ALA A 1 102 ? -14.654 -9.388 -12.374 1.00 77.19 102 ALA A O 1
ATOM 813 N N . TRP A 1 103 ? -14.984 -8.898 -10.208 1.00 71.81 103 TRP A N 1
ATOM 814 C CA . TRP A 1 103 ? -14.459 -7.535 -10.259 1.00 71.81 103 TRP A CA 1
ATOM 815 C C . TRP A 1 103 ? -13.057 -7.417 -10.890 1.00 71.81 103 TRP A C 1
ATOM 817 O O . TRP A 1 103 ? -12.906 -6.623 -11.820 1.00 71.81 103 TRP A O 1
ATOM 827 N N . PRO A 1 104 ? -12.033 -8.204 -10.488 1.00 70.50 104 PRO A N 1
ATOM 828 C CA . PRO A 1 104 ? -10.708 -8.140 -11.111 1.00 70.50 104 PRO A CA 1
ATOM 829 C C . PRO A 1 104 ? -10.677 -8.601 -12.576 1.00 70.50 104 PRO A C 1
ATOM 831 O O . PRO A 1 104 ? -9.719 -8.281 -13.270 1.00 70.50 104 PRO A O 1
ATOM 834 N N . PHE A 1 105 ? -11.695 -9.318 -13.068 1.00 69.56 105 PHE A N 1
ATOM 835 C CA . PHE A 1 105 ? -11.782 -9.719 -14.479 1.00 69.56 105 PHE A CA 1
ATOM 836 C C . PHE A 1 105 ? -12.476 -8.669 -15.357 1.00 69.56 105 PHE A C 1
ATOM 838 O O . PHE A 1 105 ? -12.193 -8.600 -16.551 1.00 69.56 105 PHE A O 1
ATOM 845 N N . MET A 1 106 ? -13.354 -7.833 -14.787 1.00 66.00 106 MET A N 1
ATOM 846 C CA . MET A 1 106 ? -13.955 -6.691 -15.497 1.00 66.00 106 MET A CA 1
ATOM 847 C C . MET A 1 106 ? -13.016 -5.478 -15.586 1.00 66.00 106 MET A C 1
ATOM 849 O O . MET A 1 106 ? -13.228 -4.589 -16.409 1.00 66.00 106 MET A O 1
ATOM 853 N N . VAL A 1 107 ? -11.979 -5.432 -14.748 1.00 64.06 107 VAL A N 1
ATOM 854 C CA . VAL A 1 107 ? -11.030 -4.321 -14.643 1.00 64.06 107 VAL A CA 1
ATOM 855 C C . VAL A 1 107 ? -9.759 -4.642 -15.450 1.00 64.06 107 VAL A C 1
ATOM 857 O O . VAL A 1 107 ? -9.149 -5.691 -15.284 1.00 64.06 107 VAL A O 1
ATOM 860 N N . SER A 1 108 ? -9.368 -3.745 -16.364 1.00 75.06 108 SER A N 1
ATOM 861 C CA . SER A 1 108 ? -8.211 -3.901 -17.270 1.00 75.06 108 SER A CA 1
ATOM 862 C C . SER A 1 108 ? -6.899 -4.241 -16.536 1.00 75.06 108 SER A C 1
ATOM 864 O O . SER A 1 108 ? -6.690 -3.804 -15.403 1.00 75.06 108 SER A O 1
ATOM 866 N N . ARG A 1 109 ? -5.968 -4.955 -17.199 1.00 68.38 109 ARG A N 1
ATOM 867 C CA . ARG A 1 109 ? -4.679 -5.412 -16.624 1.00 68.38 109 ARG A CA 1
ATOM 868 C C . ARG A 1 109 ? -3.886 -4.293 -15.937 1.00 68.38 109 ARG A C 1
ATOM 870 O O . ARG A 1 109 ? -3.302 -4.533 -14.889 1.00 68.38 109 ARG A O 1
ATOM 877 N N . GLY A 1 110 ? -3.906 -3.076 -16.486 1.00 72.81 110 GLY A N 1
ATOM 878 C CA . GLY A 1 110 ? -3.227 -1.923 -15.882 1.00 72.81 110 GLY A CA 1
ATOM 879 C C . GLY A 1 110 ? -3.860 -1.470 -14.563 1.00 72.81 110 GLY A C 1
ATOM 880 O O . GLY A 1 110 ? -3.161 -1.143 -13.611 1.00 72.81 110 GLY A O 1
ATOM 881 N N . SER A 1 111 ? -5.187 -1.509 -14.461 1.00 72.25 111 SER A N 1
ATOM 882 C CA . SER A 1 111 ? -5.896 -1.167 -13.226 1.00 72.25 111 SER A CA 1
ATOM 883 C C . SER A 1 111 ? -5.714 -2.238 -12.145 1.00 72.25 111 SER A C 1
ATOM 885 O O . SER A 1 111 ? -5.617 -1.894 -10.969 1.00 72.25 111 SER A O 1
ATOM 887 N N . VAL A 1 112 ? -5.615 -3.517 -12.529 1.00 78.19 112 VAL A N 1
ATOM 888 C CA . VAL A 1 112 ? -5.293 -4.617 -11.601 1.00 78.19 112 VAL A CA 1
ATOM 889 C C . VAL A 1 112 ? -3.859 -4.498 -11.080 1.00 78.19 112 VAL A C 1
ATOM 891 O O . VAL A 1 112 ? -3.630 -4.695 -9.887 1.00 78.19 112 VAL A O 1
ATOM 894 N N . ASP A 1 113 ? -2.906 -4.127 -11.936 1.00 79.75 113 ASP A N 1
ATOM 895 C CA . ASP A 1 113 ? -1.513 -3.903 -11.534 1.00 79.75 113 ASP A CA 1
ATOM 896 C C . ASP A 1 113 ? -1.396 -2.745 -10.527 1.00 79.75 113 ASP A C 1
ATOM 898 O O . ASP A 1 113 ? -0.900 -2.930 -9.414 1.00 79.75 113 ASP A O 1
ATOM 902 N N . ILE A 1 114 ? -1.991 -1.588 -10.841 1.00 80.50 114 ILE A N 1
ATOM 903 C CA . ILE A 1 114 ? -2.019 -0.419 -9.944 1.00 80.50 114 ILE A CA 1
ATOM 904 C C . ILE A 1 114 ? -2.703 -0.755 -8.608 1.00 80.50 114 ILE A C 1
ATOM 906 O O . ILE A 1 114 ? -2.212 -0.373 -7.539 1.00 80.50 114 ILE A O 1
ATOM 910 N N . ALA A 1 115 ? -3.822 -1.486 -8.642 1.00 82.38 115 ALA A N 1
ATOM 911 C CA . ALA A 1 115 ? -4.523 -1.919 -7.436 1.00 82.38 115 ALA A CA 1
ATOM 912 C C . ALA A 1 115 ? -3.657 -2.857 -6.582 1.00 82.38 115 ALA A C 1
ATOM 914 O O . ALA A 1 115 ? -3.602 -2.702 -5.361 1.00 82.38 115 ALA A O 1
ATOM 915 N N . THR A 1 116 ? -2.939 -3.786 -7.213 1.00 84.19 116 THR A N 1
ATOM 916 C CA . THR A 1 116 ? -2.054 -4.735 -6.524 1.00 84.19 116 THR A CA 1
ATOM 917 C C . THR A 1 116 ? -0.878 -4.017 -5.866 1.00 84.19 116 THR A C 1
ATOM 919 O O . THR A 1 116 ? -0.619 -4.235 -4.682 1.00 84.19 116 THR A O 1
ATOM 922 N N . MET A 1 117 ? -0.220 -3.097 -6.578 1.00 86.31 117 MET A N 1
ATOM 923 C CA . MET A 1 117 ? 0.874 -2.286 -6.023 1.00 86.31 117 MET A CA 1
ATOM 924 C C . MET A 1 117 ? 0.406 -1.449 -4.827 1.00 86.31 117 MET A C 1
ATOM 926 O O . MET A 1 117 ? 1.065 -1.406 -3.788 1.00 86.31 117 MET A O 1
ATOM 930 N N . THR A 1 118 ? -0.781 -0.849 -4.934 1.00 88.94 118 THR A N 1
ATOM 931 C CA . THR A 1 118 ? -1.390 -0.080 -3.841 1.00 88.94 118 THR A CA 1
ATOM 932 C C . THR A 1 118 ? -1.685 -0.965 -2.627 1.00 88.94 118 THR A C 1
ATOM 934 O O . THR A 1 118 ? -1.355 -0.598 -1.500 1.00 88.94 118 THR A O 1
ATOM 937 N N . MET A 1 119 ? -2.260 -2.153 -2.839 1.00 88.44 119 MET A N 1
ATOM 938 C CA . MET A 1 119 ? -2.569 -3.115 -1.776 1.00 88.44 119 MET A CA 1
ATOM 939 C C . MET A 1 119 ? -1.303 -3.562 -1.037 1.00 88.44 119 MET A C 1
ATOM 941 O O . MET A 1 119 ? -1.277 -3.577 0.194 1.00 88.44 119 MET A O 1
ATOM 945 N N . ILE A 1 120 ? -0.236 -3.874 -1.779 1.00 89.12 120 ILE A N 1
ATOM 946 C CA . ILE A 1 120 ? 1.057 -4.248 -1.202 1.00 89.12 120 ILE A CA 1
ATOM 947 C C . ILE A 1 120 ? 1.601 -3.098 -0.351 1.00 89.12 120 ILE A C 1
ATOM 949 O O . ILE A 1 120 ? 1.990 -3.328 0.789 1.00 89.12 120 ILE A O 1
ATOM 953 N N . TYR A 1 121 ? 1.567 -1.856 -0.834 1.00 89.50 121 TYR A N 1
ATOM 954 C CA . TYR A 1 121 ? 2.048 -0.700 -0.066 1.00 89.50 121 TYR A CA 1
ATOM 955 C C . TYR A 1 121 ? 1.233 -0.426 1.196 1.00 89.50 121 TYR A C 1
ATOM 957 O O . TYR A 1 121 ? 1.809 -0.070 2.225 1.00 89.50 121 TYR A O 1
ATOM 965 N N . ILE A 1 122 ? -0.081 -0.647 1.158 1.00 92.56 122 ILE A N 1
ATOM 966 C CA . ILE A 1 122 ? -0.932 -0.567 2.350 1.00 92.56 122 ILE A CA 1
ATOM 967 C C . ILE A 1 122 ? -0.517 -1.634 3.368 1.00 92.56 122 ILE A C 1
ATOM 969 O O . ILE A 1 122 ? -0.322 -1.308 4.537 1.00 92.56 122 ILE A O 1
ATOM 973 N N . ILE A 1 123 ? -0.335 -2.887 2.940 1.00 91.81 123 ILE A N 1
ATOM 974 C CA . ILE A 1 123 ? 0.108 -3.980 3.819 1.00 91.81 123 ILE A CA 1
ATOM 975 C C . ILE A 1 123 ? 1.495 -3.679 4.393 1.00 91.81 123 ILE A C 1
ATOM 977 O O . ILE A 1 123 ? 1.702 -3.857 5.593 1.00 91.81 123 ILE A O 1
ATOM 981 N N . LEU A 1 124 ? 2.421 -3.177 3.570 1.00 89.94 124 LEU A N 1
ATOM 982 C CA . LEU A 1 124 ? 3.764 -2.818 4.013 1.00 89.94 124 LEU A CA 1
ATOM 983 C C . LEU A 1 124 ? 3.726 -1.691 5.057 1.00 89.94 124 LEU A C 1
ATOM 985 O O . LEU A 1 124 ? 4.375 -1.781 6.100 1.00 89.94 124 LEU A O 1
ATOM 989 N N . GLY A 1 125 ? 2.945 -0.643 4.797 1.00 88.81 125 GLY A N 1
ATOM 990 C CA . GLY A 1 125 ? 2.786 0.491 5.705 1.00 88.81 125 GLY A CA 1
ATOM 991 C C . GLY A 1 125 ? 2.115 0.097 7.020 1.00 88.81 125 GLY A C 1
ATOM 992 O O . GLY A 1 125 ? 2.585 0.484 8.089 1.00 88.81 125 GLY A O 1
ATOM 993 N N . LEU A 1 126 ? 1.060 -0.719 6.961 1.00 89.88 126 LEU A N 1
ATOM 994 C CA . LEU A 1 126 ? 0.390 -1.261 8.145 1.00 89.88 126 LEU A CA 1
ATOM 995 C C . LEU A 1 126 ? 1.321 -2.177 8.947 1.00 89.88 126 LEU A C 1
ATOM 997 O O . LEU A 1 126 ? 1.406 -2.038 10.165 1.00 89.88 126 LEU A O 1
ATOM 1001 N N . GLY A 1 127 ? 2.052 -3.069 8.277 1.00 86.38 127 GLY A N 1
ATOM 1002 C CA . GLY A 1 127 ? 3.011 -3.972 8.909 1.00 86.38 127 GLY A CA 1
ATOM 1003 C C . GLY A 1 127 ? 4.127 -3.213 9.624 1.00 86.38 127 GLY A C 1
ATOM 1004 O O . GLY A 1 127 ? 4.414 -3.494 10.788 1.00 86.38 127 GLY A O 1
ATOM 1005 N N . LEU A 1 128 ? 4.699 -2.194 8.976 1.00 88.25 128 LEU A N 1
ATOM 1006 C CA . LEU A 1 128 ? 5.713 -1.343 9.596 1.00 88.25 128 LEU A CA 1
ATOM 1007 C C . LEU A 1 128 ? 5.149 -0.553 10.787 1.00 88.25 128 LEU A C 1
ATOM 1009 O O . LEU A 1 128 ? 5.808 -0.466 11.821 1.00 88.25 128 LEU A O 1
ATOM 1013 N N . ASN A 1 129 ? 3.927 -0.026 10.674 1.00 88.50 129 ASN A N 1
ATOM 1014 C CA . ASN A 1 129 ? 3.267 0.711 11.755 1.00 88.50 129 ASN A CA 1
ATOM 1015 C C . ASN A 1 129 ? 3.045 -0.179 12.994 1.00 88.50 129 ASN A C 1
ATOM 1017 O O . ASN A 1 129 ? 3.346 0.224 14.116 1.00 88.50 129 ASN A O 1
ATOM 1021 N N . VAL A 1 130 ? 2.619 -1.429 12.792 1.00 86.94 130 VAL A N 1
ATOM 1022 C CA . VAL A 1 130 ? 2.442 -2.405 13.879 1.00 86.94 130 VAL A CA 1
ATOM 1023 C C . VAL A 1 130 ? 3.779 -2.783 14.525 1.00 86.94 130 VAL A C 1
ATOM 1025 O O . VAL A 1 130 ? 3.876 -2.817 15.750 1.00 86.94 130 VAL A O 1
ATOM 1028 N N . VAL A 1 131 ? 4.829 -3.031 13.737 1.00 85.38 131 VAL A N 1
ATOM 1029 C CA . VAL A 1 131 ? 6.149 -3.408 14.274 1.00 85.38 131 VAL A CA 1
ATOM 1030 C C . VAL A 1 131 ? 6.768 -2.269 15.086 1.00 85.38 131 VAL A C 1
ATOM 1032 O O . VAL A 1 131 ? 7.232 -2.501 16.204 1.00 85.38 131 VAL A O 1
ATOM 1035 N N . VAL A 1 132 ? 6.727 -1.037 14.569 1.00 85.38 132 VAL A N 1
ATOM 1036 C CA . VAL A 1 132 ? 7.229 0.148 15.283 1.00 85.38 132 VAL A CA 1
ATOM 1037 C C . VAL A 1 132 ? 6.398 0.414 16.540 1.00 85.38 132 VAL A C 1
ATOM 1039 O O . VAL A 1 132 ? 6.969 0.684 17.596 1.00 85.38 132 VAL A O 1
ATOM 1042 N N . GLY A 1 133 ? 5.072 0.274 16.457 1.00 84.69 133 GLY A N 1
ATOM 1043 C CA . GLY A 1 133 ? 4.163 0.488 17.584 1.00 84.69 133 GLY A CA 1
ATOM 1044 C C . GLY A 1 133 ? 4.314 -0.530 18.718 1.00 84.69 133 GLY A C 1
ATOM 1045 O O . GLY A 1 133 ? 4.126 -0.170 19.876 1.00 84.69 133 GLY A O 1
ATOM 1046 N N . LEU A 1 134 ? 4.677 -1.781 18.409 1.00 85.00 134 LEU A N 1
ATOM 1047 C CA . LEU A 1 134 ? 4.824 -2.848 19.408 1.00 85.00 134 LEU A CA 1
ATOM 1048 C C . LEU A 1 134 ? 6.252 -2.993 19.950 1.00 85.00 134 LEU A C 1
ATOM 1050 O O . LEU A 1 134 ? 6.425 -3.323 21.119 1.00 85.00 134 LEU A O 1
ATOM 1054 N N . SER A 1 135 ? 7.274 -2.789 19.114 1.00 82.62 135 SER A N 1
ATOM 1055 C CA . SER A 1 135 ? 8.679 -3.028 19.489 1.00 82.62 135 SER A CA 1
ATOM 1056 C C . SER A 1 135 ? 9.436 -1.752 19.865 1.00 82.62 135 SER A C 1
ATOM 1058 O O . SER A 1 135 ? 10.541 -1.840 20.395 1.00 82.62 135 SER A O 1
ATOM 1060 N N . GLY A 1 136 ? 8.897 -0.567 19.548 1.00 84.12 136 GLY A N 1
ATOM 1061 C CA . GLY A 1 136 ? 9.569 0.724 19.754 1.00 84.12 136 GLY A CA 1
ATOM 1062 C C . GLY A 1 136 ? 10.865 0.904 18.946 1.00 84.12 136 GLY A C 1
ATOM 1063 O O . GLY A 1 136 ? 11.558 1.905 19.096 1.00 84.12 136 GLY A O 1
ATOM 1064 N N . LEU A 1 137 ? 11.199 -0.063 18.088 1.00 84.69 137 LEU A N 1
ATOM 1065 C CA . LEU A 1 137 ? 12.422 -0.146 17.298 1.00 84.69 137 LEU A CA 1
ATOM 1066 C C . LEU A 1 137 ? 12.048 -0.278 15.823 1.00 84.69 137 LEU A C 1
ATOM 1068 O O . LEU A 1 137 ? 11.216 -1.105 15.446 1.00 84.69 137 LEU A O 1
ATOM 1072 N N . LEU A 1 138 ? 12.675 0.543 14.983 1.00 86.44 138 LEU A N 1
ATOM 1073 C CA . LEU A 1 138 ? 12.399 0.576 13.554 1.00 86.44 138 LEU A CA 1
ATOM 1074 C C . LEU A 1 138 ? 13.233 -0.480 12.819 1.00 86.44 138 LEU A C 1
ATOM 1076 O O . LEU A 1 138 ? 14.461 -0.421 12.790 1.00 86.44 138 LEU A O 1
ATOM 1080 N N . VAL A 1 139 ? 12.556 -1.441 12.190 1.00 82.44 139 VAL A N 1
ATOM 1081 C CA . VAL A 1 139 ? 13.195 -2.501 11.400 1.00 82.44 139 VAL A CA 1
ATOM 1082 C C . VAL A 1 139 ? 13.252 -2.087 9.926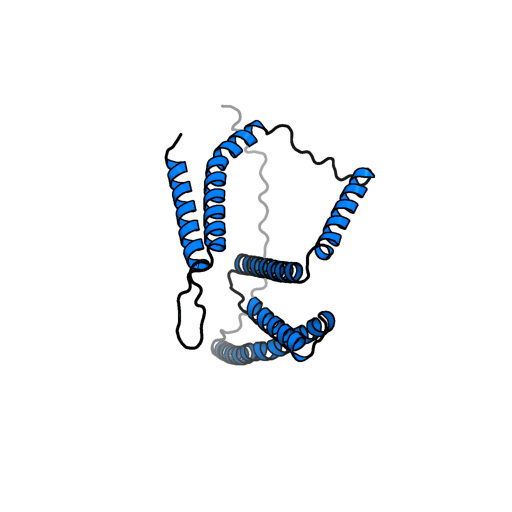 1.00 82.44 139 VAL A C 1
ATOM 1084 O O . VAL A 1 139 ? 12.309 -2.306 9.168 1.00 82.44 139 VAL A O 1
ATOM 1087 N N . LEU A 1 140 ? 14.383 -1.514 9.497 1.00 81.88 140 LEU A N 1
ATOM 1088 C CA . LEU A 1 140 ? 14.595 -1.057 8.108 1.00 81.88 140 LEU A CA 1
ATOM 1089 C C . LEU A 1 140 ? 14.674 -2.197 7.078 1.00 81.88 140 LEU A C 1
ATOM 1091 O O . LEU A 1 140 ? 14.446 -1.981 5.888 1.00 81.88 140 LEU A O 1
ATOM 1095 N N . GLY A 1 141 ? 14.969 -3.422 7.523 1.00 84.69 141 GLY A N 1
ATOM 1096 C CA . GLY A 1 141 ? 15.120 -4.578 6.634 1.00 84.69 141 GLY A CA 1
ATOM 1097 C C . GLY A 1 141 ? 13.849 -4.931 5.855 1.00 84.69 141 GLY A C 1
ATOM 1098 O O . GLY A 1 141 ? 13.942 -5.466 4.755 1.00 84.69 141 GLY A O 1
ATOM 1099 N N . TYR A 1 142 ? 12.672 -4.584 6.384 1.00 84.94 142 TYR A N 1
ATOM 1100 C CA . TYR A 1 142 ? 11.380 -4.900 5.774 1.00 84.94 142 TYR A CA 1
ATOM 1101 C C . TYR A 1 142 ? 11.214 -4.283 4.374 1.00 84.94 142 TYR A C 1
ATOM 1103 O O . TYR A 1 142 ? 10.830 -4.972 3.433 1.00 84.94 142 TYR A O 1
ATOM 1111 N N . GLY A 1 143 ? 11.593 -3.010 4.209 1.00 87.62 143 GLY A N 1
ATOM 1112 C CA . GLY A 1 143 ? 11.592 -2.343 2.902 1.00 87.62 143 GLY A CA 1
ATOM 1113 C C . GLY A 1 143 ? 12.765 -2.760 2.009 1.00 87.62 143 GLY A C 1
ATOM 1114 O O . GLY A 1 143 ? 12.605 -2.872 0.796 1.00 87.62 143 GLY A O 1
ATOM 1115 N N . GLY A 1 144 ? 13.932 -3.041 2.602 1.00 88.44 144 GLY A N 1
ATOM 1116 C CA . GLY A 1 144 ? 15.137 -3.430 1.861 1.00 88.44 144 GLY A CA 1
ATOM 1117 C C . GLY A 1 144 ? 14.976 -4.749 1.101 1.00 88.44 144 GLY A C 1
ATOM 1118 O O . GLY A 1 144 ? 15.248 -4.808 -0.096 1.00 88.44 144 GLY A O 1
ATOM 1119 N N . PHE A 1 145 ? 14.469 -5.794 1.761 1.00 87.19 145 PHE A N 1
ATOM 1120 C CA . PHE A 1 145 ? 14.220 -7.081 1.099 1.00 87.19 145 PHE A CA 1
ATOM 1121 C C . PHE A 1 145 ? 13.067 -7.011 0.091 1.00 87.19 145 PHE A C 1
ATOM 1123 O O . PHE A 1 145 ? 13.144 -7.634 -0.968 1.00 87.19 145 PHE A O 1
ATOM 1130 N N . TYR A 1 146 ? 12.043 -6.194 0.365 1.00 88.88 146 TYR A N 1
ATOM 1131 C CA . TYR A 1 146 ? 10.966 -5.926 -0.590 1.00 88.88 146 TYR A CA 1
ATOM 1132 C C . TYR A 1 146 ? 11.496 -5.310 -1.898 1.00 88.88 146 TYR A C 1
ATOM 1134 O O . TYR A 1 146 ? 11.169 -5.794 -2.983 1.00 88.88 146 TYR A O 1
ATOM 1142 N N . ALA A 1 147 ? 12.367 -4.298 -1.809 1.00 90.06 147 ALA A N 1
ATOM 1143 C CA . ALA A 1 147 ? 12.942 -3.635 -2.979 1.00 90.06 147 ALA A CA 1
ATOM 1144 C C . ALA A 1 147 ? 13.827 -4.573 -3.819 1.00 90.06 147 ALA A C 1
ATOM 1146 O O . ALA A 1 147 ? 13.717 -4.585 -5.045 1.00 90.06 147 ALA A O 1
ATOM 1147 N N . ILE A 1 148 ? 14.662 -5.396 -3.172 1.00 91.50 148 ILE A N 1
ATOM 1148 C CA . ILE A 1 148 ? 15.527 -6.373 -3.859 1.00 91.50 148 ILE A CA 1
ATOM 1149 C C . ILE A 1 148 ? 14.682 -7.392 -4.639 1.00 91.50 148 ILE A C 1
ATOM 1151 O O . ILE A 1 148 ? 14.975 -7.681 -5.803 1.00 91.50 148 ILE A O 1
ATOM 1155 N N . GLY A 1 149 ? 13.609 -7.907 -4.030 1.00 90.19 149 GLY A N 1
ATOM 1156 C CA . GLY A 1 149 ? 12.682 -8.825 -4.692 1.00 90.19 149 GLY A CA 1
ATOM 1157 C C . GLY A 1 149 ? 11.948 -8.178 -5.870 1.00 90.19 149 GLY A C 1
ATOM 1158 O O . GLY A 1 149 ? 11.922 -8.752 -6.958 1.00 90.19 149 GLY A O 1
ATOM 1159 N N . ALA A 1 150 ? 11.409 -6.967 -5.692 1.00 89.69 150 ALA A N 1
ATOM 1160 C CA . ALA A 1 150 ? 10.680 -6.250 -6.741 1.00 89.69 150 ALA A CA 1
ATOM 1161 C C . ALA A 1 150 ? 11.574 -5.899 -7.943 1.00 89.69 150 ALA A C 1
ATOM 1163 O O . ALA A 1 150 ? 11.171 -6.093 -9.089 1.00 89.69 150 ALA A O 1
ATOM 1164 N N . TYR A 1 151 ? 12.806 -5.448 -7.693 1.00 90.00 151 TYR A N 1
ATOM 1165 C CA . TYR A 1 151 ? 13.772 -5.167 -8.756 1.00 90.00 151 TYR A CA 1
ATOM 1166 C C . TYR A 1 151 ? 14.149 -6.435 -9.527 1.00 90.00 151 TYR A C 1
ATOM 1168 O O . TYR A 1 151 ? 14.145 -6.440 -10.757 1.00 90.00 151 TYR A O 1
ATOM 1176 N N . THR A 1 152 ? 14.398 -7.537 -8.813 1.00 89.69 152 THR A N 1
ATOM 1177 C CA . THR A 1 152 ? 14.682 -8.835 -9.441 1.00 89.69 152 THR A CA 1
ATOM 1178 C C . THR A 1 152 ? 13.502 -9.308 -10.289 1.00 89.69 152 THR A C 1
ATOM 1180 O O . THR A 1 152 ? 13.694 -9.750 -11.420 1.00 89.69 152 THR A O 1
ATOM 1183 N N . PHE A 1 153 ? 12.276 -9.178 -9.778 1.00 87.94 153 PHE A N 1
ATOM 1184 C CA . PHE A 1 153 ? 11.059 -9.510 -10.515 1.00 87.94 153 PHE A CA 1
ATOM 1185 C C . PHE A 1 153 ? 10.922 -8.672 -11.795 1.00 87.94 153 PHE A C 1
ATOM 1187 O O . PHE A 1 153 ? 10.661 -9.234 -12.859 1.00 87.94 153 PHE A O 1
ATOM 1194 N N . ALA A 1 154 ? 11.147 -7.356 -11.714 1.00 87.12 154 ALA A N 1
ATOM 1195 C CA . ALA A 1 154 ? 11.090 -6.456 -12.865 1.00 87.12 154 ALA A CA 1
ATOM 1196 C C . ALA A 1 154 ? 12.145 -6.816 -13.923 1.00 87.12 154 ALA A C 1
ATOM 1198 O O . ALA A 1 154 ? 11.832 -6.874 -15.111 1.00 87.12 154 ALA A O 1
ATOM 1199 N N . LEU A 1 155 ? 13.371 -7.133 -13.495 1.00 87.62 155 LEU A N 1
ATOM 1200 C CA . LEU A 1 155 ? 14.448 -7.546 -14.391 1.00 87.62 155 LEU A CA 1
ATOM 1201 C C . LEU A 1 155 ? 14.117 -8.877 -15.088 1.00 87.62 155 LEU A C 1
ATOM 1203 O O . LEU A 1 155 ? 14.266 -8.998 -16.301 1.00 87.62 155 LEU A O 1
ATOM 1207 N N . LEU A 1 156 ? 13.611 -9.867 -14.348 1.00 86.12 156 LEU A N 1
ATOM 1208 C CA . LEU A 1 156 ? 13.233 -11.162 -14.921 1.00 86.12 156 LEU A CA 1
ATOM 1209 C C .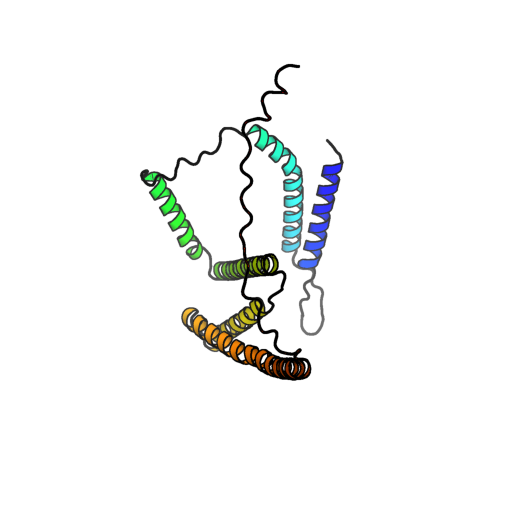 LEU A 1 156 ? 12.058 -11.050 -15.893 1.00 86.12 156 LEU A C 1
ATOM 1211 O O . LEU A 1 156 ? 12.064 -11.687 -16.946 1.00 86.12 156 LEU A O 1
ATOM 1215 N N . ASN A 1 157 ? 11.060 -10.238 -15.556 1.00 84.19 157 ASN A N 1
ATOM 1216 C CA . ASN A 1 157 ? 9.900 -10.052 -16.413 1.00 84.19 157 ASN A CA 1
ATOM 1217 C C . ASN A 1 157 ? 10.253 -9.280 -17.695 1.00 84.19 157 ASN A C 1
ATOM 1219 O O . ASN A 1 157 ? 9.809 -9.676 -18.770 1.00 84.19 157 ASN A O 1
ATOM 1223 N N . HIS A 1 158 ? 11.089 -8.240 -17.601 1.00 83.62 158 HIS A N 1
ATOM 1224 C CA . HIS A 1 158 ? 11.459 -7.412 -18.750 1.00 83.62 158 HIS A CA 1
ATOM 1225 C C . HIS A 1 158 ? 12.447 -8.104 -19.700 1.00 83.62 158 HIS A C 1
ATOM 1227 O O . HIS A 1 158 ? 12.260 -8.051 -20.912 1.00 83.62 158 HIS A O 1
ATOM 1233 N N . TYR A 1 159 ? 13.477 -8.775 -19.171 1.00 82.88 159 TYR A N 1
ATOM 1234 C CA . TYR A 1 159 ? 14.539 -9.360 -20.000 1.00 82.88 159 TYR A CA 1
ATOM 1235 C C . TYR A 1 159 ? 14.261 -10.800 -20.436 1.00 82.88 159 TYR A C 1
ATOM 1237 O O . TYR A 1 159 ? 14.633 -11.178 -21.543 1.00 82.88 159 TYR A O 1
ATOM 1245 N N . TYR A 1 160 ? 13.616 -11.612 -19.593 1.00 76.50 160 TYR A N 1
ATOM 1246 C CA . TYR A 1 160 ? 13.404 -13.036 -19.880 1.00 76.50 160 TYR A CA 1
ATOM 1247 C C . TYR A 1 160 ? 11.962 -13.365 -20.282 1.00 76.50 160 TYR A C 1
ATOM 1249 O O . TYR A 1 160 ? 11.666 -14.522 -20.577 1.00 76.50 160 TYR A O 1
ATOM 1257 N N . GLY A 1 161 ? 11.051 -12.381 -20.274 1.00 75.94 161 GLY A N 1
ATOM 1258 C CA . GLY A 1 161 ? 9.635 -12.581 -20.610 1.00 75.94 161 GLY A CA 1
ATOM 1259 C C . GLY A 1 161 ? 8.939 -13.623 -19.729 1.00 75.94 161 GLY A C 1
ATOM 1260 O O . GLY A 1 161 ? 7.901 -14.169 -20.100 1.00 75.94 161 GLY A O 1
ATOM 1261 N N . LEU A 1 162 ? 9.534 -13.941 -18.576 1.00 75.69 162 LEU A N 1
ATOM 1262 C CA . LEU A 1 162 ? 9.077 -15.006 -17.700 1.00 75.69 162 LEU A CA 1
ATOM 1263 C C . LEU A 1 162 ? 7.730 -14.620 -17.080 1.00 75.69 162 LEU A C 1
ATOM 1265 O O . LEU A 1 162 ? 7.490 -13.470 -16.691 1.00 75.69 162 LEU A O 1
ATOM 1269 N N . GLY A 1 163 ? 6.838 -15.608 -16.994 1.00 79.62 163 GLY A N 1
ATOM 1270 C CA . GLY A 1 163 ? 5.525 -15.433 -16.388 1.00 79.62 163 GLY A CA 1
ATOM 1271 C C . GLY A 1 163 ? 5.630 -15.069 -14.905 1.00 79.62 163 GLY A C 1
ATOM 1272 O O . GLY A 1 163 ? 6.603 -15.404 -14.228 1.00 79.62 163 GLY A O 1
ATOM 1273 N N . PHE A 1 164 ? 4.582 -14.430 -14.377 1.00 77.94 164 PHE A N 1
ATOM 1274 C CA . PHE A 1 164 ? 4.484 -14.038 -12.964 1.00 77.94 164 PHE A CA 1
ATOM 1275 C C . PHE A 1 164 ? 4.868 -15.180 -12.008 1.00 77.94 164 PHE A C 1
ATOM 1277 O O . PHE A 1 164 ? 5.678 -15.001 -11.102 1.00 77.94 164 PHE A O 1
ATOM 1284 N N . TRP A 1 165 ? 4.342 -16.377 -12.275 1.00 85.94 165 TRP A N 1
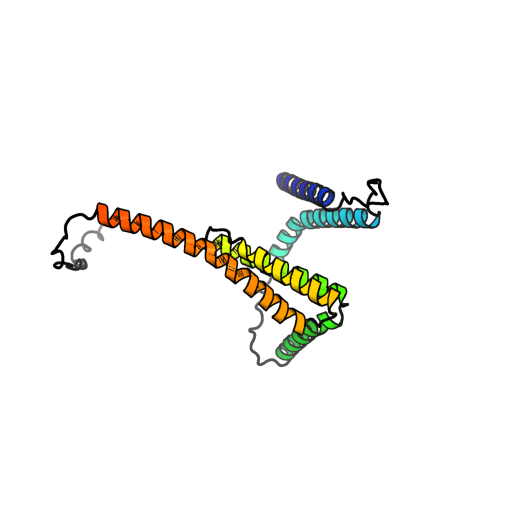ATOM 1285 C CA . TRP A 1 165 ? 4.526 -17.564 -11.442 1.00 85.94 165 TRP A CA 1
ATOM 1286 C C . TRP A 1 165 ? 5.959 -18.087 -11.389 1.00 85.94 165 TRP A C 1
ATOM 1288 O O . TRP A 1 165 ? 6.344 -18.655 -10.374 1.00 85.94 165 TRP A O 1
ATOM 1298 N N . THR A 1 166 ? 6.757 -17.893 -12.440 1.00 84.94 166 THR A N 1
ATOM 1299 C CA . THR A 1 166 ? 8.176 -18.283 -12.450 1.00 84.94 166 THR A CA 1
ATOM 1300 C C . THR A 1 166 ? 9.063 -17.189 -11.869 1.00 84.94 166 THR A C 1
ATOM 1302 O O . THR A 1 166 ? 10.025 -17.489 -11.166 1.00 84.94 166 THR A O 1
ATOM 1305 N N . CYS A 1 167 ? 8.717 -15.920 -12.094 1.00 83.62 167 CYS A N 1
ATOM 1306 C CA . CYS A 1 167 ? 9.461 -14.790 -11.541 1.00 83.62 167 CYS A CA 1
ATOM 1307 C C . CYS A 1 167 ? 9.339 -14.702 -10.017 1.00 83.62 167 CYS A C 1
ATOM 1309 O O . CYS A 1 167 ? 10.305 -14.334 -9.357 1.00 83.62 167 CYS A O 1
ATOM 1311 N N . LEU A 1 168 ? 8.181 -15.054 -9.451 1.00 86.19 168 LEU A N 1
ATOM 1312 C CA . LEU A 1 168 ? 7.916 -14.965 -8.014 1.00 86.19 168 LEU A CA 1
ATOM 1313 C C . LEU A 1 168 ? 8.880 -15.810 -7.144 1.00 86.19 168 LEU A C 1
ATOM 1315 O O . LEU A 1 168 ? 9.521 -15.240 -6.258 1.00 86.19 168 LEU A O 1
ATOM 1319 N N . PRO A 1 169 ? 9.053 -17.131 -7.371 1.00 90.06 169 PRO A N 1
ATOM 1320 C CA . PRO A 1 169 ? 9.991 -17.937 -6.592 1.00 90.06 169 PRO A CA 1
ATOM 1321 C C . PRO A 1 169 ? 11.449 -17.550 -6.857 1.00 90.06 169 PRO A C 1
ATOM 1323 O O . PRO A 1 169 ? 12.246 -17.536 -5.924 1.00 90.06 169 PRO A O 1
ATOM 1326 N N . LEU A 1 170 ? 11.804 -17.187 -8.095 1.00 87.44 170 LEU A N 1
ATOM 1327 C CA . LEU A 1 170 ? 13.155 -16.736 -8.445 1.00 87.44 170 LEU A CA 1
ATOM 1328 C C . LEU A 1 170 ? 13.524 -15.429 -7.733 1.00 87.44 170 LEU A C 1
ATOM 1330 O O . LEU A 1 170 ? 14.588 -15.343 -7.125 1.00 87.44 170 LEU A O 1
ATOM 1334 N N . ALA A 1 171 ? 12.630 -14.439 -7.736 1.00 88.25 171 ALA A N 1
ATOM 1335 C CA . ALA A 1 171 ? 12.814 -13.196 -6.993 1.00 88.25 171 ALA A CA 1
ATOM 1336 C C . ALA A 1 171 ? 12.919 -13.449 -5.479 1.00 88.25 171 ALA A C 1
ATOM 1338 O O . ALA A 1 171 ? 13.756 -12.844 -4.805 1.00 88.25 171 ALA A O 1
ATOM 1339 N N . GLY A 1 172 ? 12.130 -14.393 -4.952 1.00 88.94 172 GLY A N 1
ATOM 1340 C CA . GLY A 1 172 ? 12.225 -14.846 -3.564 1.00 88.94 172 GLY A CA 1
ATOM 1341 C C . GLY A 1 172 ? 13.579 -15.483 -3.235 1.00 88.94 172 GLY A C 1
ATOM 1342 O O . GLY A 1 172 ? 14.183 -15.141 -2.219 1.00 88.94 172 GLY A O 1
ATOM 1343 N N . LEU A 1 173 ? 14.096 -16.350 -4.111 1.00 90.50 173 LEU A N 1
ATOM 1344 C CA . LEU A 1 173 ? 15.415 -16.973 -3.958 1.00 90.50 173 LEU A CA 1
ATOM 1345 C C . LEU A 1 173 ? 16.542 -15.940 -3.982 1.00 90.50 173 LEU A C 1
ATOM 1347 O O . LEU A 1 173 ? 17.440 -16.007 -3.146 1.00 90.50 173 LEU A O 1
ATOM 1351 N N . VAL A 1 174 ? 16.479 -14.959 -4.882 1.00 88.56 174 VAL A N 1
ATOM 1352 C CA . VAL A 1 174 ? 17.471 -13.875 -4.946 1.00 88.56 174 VAL A CA 1
ATOM 1353 C C . VAL A 1 174 ? 17.403 -12.994 -3.698 1.00 88.56 174 VAL A C 1
ATOM 1355 O O . VAL A 1 174 ? 18.440 -12.678 -3.116 1.00 88.56 174 VAL A O 1
ATOM 1358 N N . SER A 1 175 ? 16.203 -12.660 -3.215 1.00 87.75 175 SER A N 1
ATOM 1359 C CA . SER A 1 175 ? 16.046 -11.926 -1.954 1.00 87.75 175 SER A CA 1
ATOM 1360 C C . SER A 1 175 ? 16.570 -12.725 -0.751 1.00 87.75 175 SER A C 1
ATOM 1362 O O . SER A 1 175 ? 17.196 -12.152 0.142 1.00 87.75 175 SER A O 1
ATOM 1364 N N . ALA A 1 176 ? 16.347 -14.041 -0.714 1.00 85.75 176 ALA A N 1
ATOM 1365 C CA . ALA A 1 176 ? 16.872 -14.916 0.333 1.00 85.75 176 ALA A CA 1
ATOM 1366 C C . ALA A 1 176 ? 18.406 -15.011 0.274 1.00 85.75 176 ALA A C 1
ATOM 1368 O O . ALA A 1 176 ? 19.074 -14.921 1.308 1.00 85.75 176 ALA A O 1
ATOM 1369 N N . ALA A 1 177 ? 18.968 -15.112 -0.934 1.00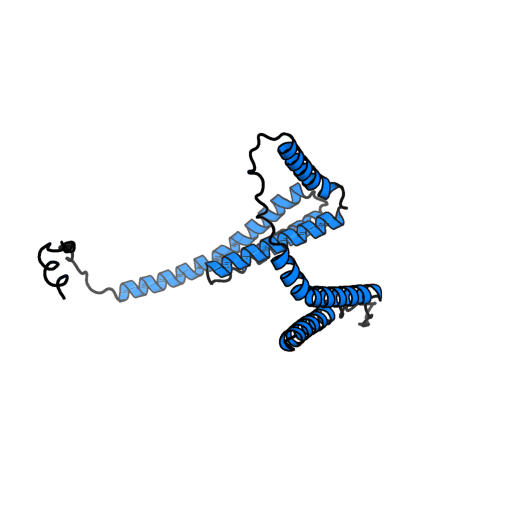 86.94 177 ALA A N 1
ATOM 1370 C CA . ALA A 1 177 ? 20.408 -15.107 -1.162 1.00 86.94 177 ALA A CA 1
ATOM 1371 C C . ALA A 1 177 ? 21.044 -13.779 -0.725 1.00 86.94 177 ALA A C 1
ATOM 1373 O O . ALA A 1 177 ? 22.102 -13.793 -0.102 1.00 86.94 177 ALA A O 1
ATOM 1374 N N . ALA A 1 178 ? 20.377 -12.645 -0.962 1.00 82.50 178 ALA A N 1
ATOM 1375 C CA . ALA A 1 178 ? 20.825 -11.328 -0.509 1.00 82.50 178 ALA A CA 1
ATOM 1376 C C . ALA A 1 178 ? 20.762 -11.157 1.025 1.00 82.50 178 ALA A C 1
ATOM 1378 O O . ALA A 1 178 ? 21.562 -10.421 1.605 1.00 82.50 178 ALA A O 1
ATOM 1379 N N . GLY A 1 179 ? 19.850 -11.856 1.709 1.00 80.06 179 GLY A N 1
ATOM 1380 C CA . GLY A 1 179 ? 19.743 -11.834 3.173 1.00 80.06 179 GLY A CA 1
ATOM 1381 C C . GLY A 1 179 ? 20.816 -12.642 3.907 1.00 80.06 179 GLY A C 1
ATOM 1382 O O . GLY A 1 179 ? 21.168 -12.311 5.042 1.00 80.06 179 GLY A O 1
ATOM 1383 N N . PHE A 1 180 ? 21.374 -13.671 3.268 1.00 79.12 180 PHE A N 1
ATOM 1384 C CA . PHE A 1 180 ? 22.411 -14.520 3.858 1.00 79.12 180 PHE A CA 1
ATOM 1385 C C . PHE A 1 180 ? 23.698 -13.755 4.247 1.00 79.12 180 PHE A C 1
ATOM 1387 O O . PHE A 1 180 ? 24.116 -13.855 5.406 1.00 79.12 180 PHE A O 1
ATOM 1394 N N . PRO A 1 181 ? 24.311 -12.932 3.369 1.00 76.62 181 PRO A N 1
ATOM 1395 C CA . PRO A 1 181 ? 25.496 -12.155 3.723 1.00 76.62 181 PRO A CA 1
ATOM 1396 C C . PRO A 1 181 ? 25.200 -11.040 4.731 1.00 76.62 181 PRO A C 1
ATOM 1398 O O . PRO A 1 181 ? 26.054 -10.756 5.567 1.00 76.62 181 PRO A O 1
ATOM 1401 N N . ALA A 1 182 ? 23.994 -10.459 4.738 1.00 69.12 182 ALA A N 1
ATOM 1402 C CA . ALA A 1 182 ? 23.614 -9.414 5.695 1.00 69.12 182 ALA A CA 1
ATOM 1403 C C . ALA A 1 182 ? 23.614 -9.905 7.160 1.00 69.12 182 ALA A C 1
ATOM 1405 O O . ALA A 1 182 ? 23.804 -9.116 8.086 1.00 69.12 182 ALA A O 1
ATOM 1406 N N . ARG A 1 183 ? 23.458 -11.216 7.388 1.00 64.81 183 ARG A N 1
ATOM 1407 C CA . ARG A 1 183 ? 23.508 -11.835 8.724 1.00 64.81 183 ARG A CA 1
ATOM 1408 C C . ARG A 1 183 ? 24.935 -12.010 9.264 1.00 64.81 183 ARG A C 1
ATOM 1410 O O . ARG A 1 183 ? 25.145 -11.969 10.477 1.00 64.81 183 ARG A O 1
ATOM 1417 N N . LEU A 1 184 ? 25.922 -12.204 8.392 1.00 66.94 184 LEU A N 1
ATOM 1418 C CA . LEU A 1 184 ? 27.301 -12.519 8.782 1.00 66.94 184 LEU A CA 1
ATOM 1419 C C . LEU A 1 184 ? 28.026 -11.408 9.575 1.00 66.94 184 LEU A C 1
ATOM 1421 O O . LEU A 1 184 ? 28.626 -11.748 10.603 1.00 66.94 184 LEU A O 1
ATOM 1425 N N . PRO A 1 185 ? 27.964 -10.108 9.214 1.00 62.28 185 PRO A N 1
ATOM 1426 C CA . PRO A 1 185 ? 28.737 -9.073 9.906 1.00 62.28 185 PRO A CA 1
ATOM 1427 C C . PRO A 1 185 ? 28.329 -8.889 11.376 1.00 62.28 185 PRO A C 1
ATOM 1429 O O . PRO A 1 185 ? 29.196 -8.708 12.231 1.00 62.28 185 PRO A O 1
ATOM 1432 N N . GLY A 1 186 ? 27.042 -9.039 11.714 1.00 61.09 186 GLY A N 1
ATOM 1433 C CA . GLY A 1 186 ? 26.571 -8.960 13.103 1.00 61.09 186 GLY A CA 1
ATOM 1434 C C . GLY A 1 186 ? 27.128 -10.079 13.992 1.00 61.09 186 GLY A C 1
ATOM 1435 O O . GLY A 1 186 ? 27.521 -9.835 15.131 1.00 61.09 186 GLY A O 1
ATOM 1436 N N . THR A 1 187 ? 27.249 -11.300 13.458 1.00 60.91 187 THR A N 1
ATOM 1437 C CA . THR A 1 187 ? 27.799 -12.446 14.210 1.00 60.91 187 THR A CA 1
ATOM 1438 C C . THR A 1 187 ? 29.317 -12.383 14.378 1.00 60.91 187 THR A C 1
ATOM 1440 O O . THR A 1 187 ? 29.848 -12.838 15.391 1.00 60.91 187 THR A O 1
ATOM 1443 N N . ALA A 1 188 ? 30.042 -11.809 13.414 1.00 61.84 188 ALA A N 1
ATOM 1444 C CA . ALA A 1 188 ? 31.483 -11.603 13.528 1.00 61.84 188 ALA A CA 1
ATOM 1445 C C . ALA A 1 188 ? 31.817 -10.540 14.591 1.00 61.84 188 ALA A C 1
ATOM 1447 O O . ALA A 1 188 ? 32.693 -10.768 15.426 1.00 61.84 188 ALA A O 1
ATOM 1448 N N . SER A 1 189 ? 31.078 -9.427 14.614 1.00 59.50 189 SER A N 1
ATOM 1449 C CA . SER A 1 189 ? 31.272 -8.348 15.593 1.00 59.50 189 SER A CA 1
ATOM 1450 C C . SER A 1 189 ? 30.798 -8.729 16.999 1.00 59.50 189 SER A C 1
ATOM 1452 O O . SER A 1 189 ? 31.491 -8.444 17.975 1.00 59.50 189 SER A O 1
ATOM 1454 N N . ALA A 1 190 ? 29.680 -9.455 17.122 1.00 60.56 190 ALA A N 1
ATOM 1455 C CA . ALA A 1 190 ? 29.198 -9.955 18.412 1.00 60.56 190 ALA A CA 1
ATOM 1456 C C . ALA A 1 190 ? 30.156 -10.979 19.043 1.00 60.56 190 ALA A C 1
ATOM 1458 O O . ALA A 1 190 ? 30.340 -10.976 20.257 1.00 60.56 190 ALA A O 1
ATOM 1459 N N . ARG A 1 191 ? 30.830 -11.816 18.240 1.00 61.84 191 ARG A N 1
ATOM 1460 C CA . ARG A 1 191 ? 31.858 -12.739 18.754 1.00 61.84 191 ARG A CA 1
ATOM 1461 C C . ARG A 1 191 ? 33.094 -12.014 19.292 1.00 61.84 191 ARG A C 1
ATOM 1463 O O . ARG A 1 191 ? 33.650 -12.463 20.288 1.00 61.84 191 ARG A O 1
ATOM 1470 N N . ARG A 1 192 ? 33.490 -10.884 18.691 1.00 66.69 192 ARG A N 1
ATOM 1471 C CA . ARG A 1 192 ? 34.593 -10.052 19.212 1.00 66.69 192 ARG A CA 1
ATOM 1472 C C . ARG A 1 192 ? 34.228 -9.417 20.557 1.00 66.69 192 ARG A C 1
ATOM 1474 O O . ARG A 1 192 ? 34.986 -9.545 21.509 1.00 66.69 192 ARG A O 1
ATOM 1481 N N . LEU A 1 193 ? 33.034 -8.828 20.657 1.00 63.59 193 LEU A N 1
ATOM 1482 C CA . LEU A 1 193 ? 32.543 -8.212 21.898 1.00 63.59 193 LEU A CA 1
ATOM 1483 C C . LEU A 1 193 ? 32.271 -9.238 23.008 1.00 63.59 193 LEU A C 1
ATOM 1485 O O . LEU A 1 193 ? 32.580 -8.982 24.167 1.00 63.59 193 LEU A O 1
ATOM 1489 N N . SER A 1 194 ? 31.747 -10.419 22.669 1.00 66.44 194 SER A N 1
ATOM 1490 C CA . SER A 1 194 ? 31.550 -11.502 23.639 1.00 66.44 194 SER A CA 1
ATOM 1491 C C . SER A 1 194 ? 32.877 -12.029 24.189 1.00 66.44 194 SER A C 1
ATOM 1493 O O . SER A 1 194 ? 32.934 -12.382 25.365 1.00 66.44 194 SER A O 1
ATOM 1495 N N . GLY A 1 195 ? 33.933 -12.066 23.370 1.00 71.25 195 GLY A N 1
ATOM 1496 C CA . GLY A 1 195 ? 35.279 -12.419 23.824 1.00 71.25 195 GLY A CA 1
ATOM 1497 C C . GLY A 1 195 ? 35.837 -11.403 24.823 1.00 71.25 195 GLY A C 1
ATOM 1498 O O . GLY A 1 195 ? 36.343 -11.796 25.871 1.00 71.25 195 GLY A O 1
ATOM 1499 N N . ASP A 1 196 ? 35.665 -10.104 24.553 1.00 72.56 196 ASP A N 1
ATOM 1500 C CA . ASP A 1 196 ? 36.103 -9.032 25.459 1.00 72.56 196 ASP A CA 1
ATOM 1501 C C . ASP A 1 196 ? 35.295 -8.984 26.766 1.00 72.56 196 ASP A C 1
ATOM 1503 O O . ASP A 1 196 ? 35.863 -8.779 27.843 1.00 72.56 196 ASP A O 1
ATOM 1507 N N . CYS A 1 197 ? 33.976 -9.199 26.709 1.00 69.69 197 CYS A N 1
ATOM 1508 C CA . CYS A 1 197 ? 33.134 -9.270 27.903 1.00 69.69 197 CYS A CA 1
ATOM 1509 C C . CYS A 1 197 ? 33.482 -10.480 28.779 1.00 69.69 197 CYS A C 1
ATOM 1511 O O . CYS A 1 197 ? 33.612 -10.318 29.993 1.00 69.69 197 CYS A O 1
ATOM 1513 N N . ASP A 1 198 ? 33.683 -11.665 28.194 1.00 75.19 198 ASP A N 1
ATOM 1514 C CA . ASP A 1 198 ? 34.072 -12.863 28.952 1.00 75.19 198 ASP A CA 1
ATOM 1515 C C . ASP A 1 198 ? 35.485 -12.719 29.547 1.00 75.19 198 ASP A C 1
ATOM 1517 O O . ASP A 1 198 ? 35.707 -13.010 30.726 1.00 75.19 198 ASP A O 1
ATOM 1521 N N . ALA A 1 199 ? 36.430 -12.143 28.794 1.00 74.62 199 ALA A N 1
ATOM 1522 C CA . ALA A 1 199 ? 37.768 -11.829 29.296 1.00 74.62 199 ALA A CA 1
ATOM 1523 C C . ALA A 1 199 ? 37.732 -10.844 30.483 1.00 74.62 199 ALA A C 1
ATOM 1525 O O . ALA A 1 199 ? 38.448 -11.030 31.475 1.00 74.62 199 ALA A O 1
ATOM 1526 N N . ARG A 1 200 ? 36.860 -9.825 30.440 1.00 70.25 200 ARG A N 1
ATOM 1527 C CA . ARG A 1 200 ? 36.654 -8.899 31.569 1.00 70.25 200 ARG A CA 1
ATOM 1528 C C . ARG A 1 200 ? 35.951 -9.555 32.758 1.00 70.25 200 ARG A C 1
ATOM 1530 O O . ARG A 1 200 ? 36.340 -9.284 33.895 1.00 70.25 200 ARG A O 1
ATOM 1537 N N . LEU A 1 201 ? 34.973 -10.432 32.528 1.00 72.50 201 LEU A N 1
ATOM 1538 C CA . LEU A 1 201 ? 34.284 -11.170 33.593 1.00 72.50 201 LEU A CA 1
ATOM 1539 C C . LEU A 1 201 ? 35.221 -12.139 34.319 1.00 72.50 201 LEU A C 1
ATOM 1541 O O . LEU A 1 201 ? 35.150 -12.258 35.542 1.00 72.50 201 LEU A O 1
ATOM 1545 N N . ARG A 1 202 ? 36.149 -12.787 33.606 1.00 69.31 202 ARG A N 1
ATOM 1546 C CA . ARG A 1 202 ? 37.175 -13.627 34.245 1.00 69.31 202 ARG A CA 1
ATOM 1547 C C . ARG A 1 202 ? 38.157 -12.830 35.093 1.00 69.31 202 ARG A C 1
ATOM 1549 O O . ARG A 1 202 ? 38.579 -13.327 36.131 1.00 69.31 202 ARG A O 1
ATOM 1556 N N . ARG A 1 203 ? 38.484 -11.601 34.689 1.00 77.44 203 ARG A N 1
ATOM 1557 C CA . ARG A 1 203 ? 39.379 -10.717 35.449 1.00 77.44 203 ARG A CA 1
ATOM 1558 C C . ARG A 1 203 ? 38.746 -10.175 36.737 1.00 77.44 203 ARG A C 1
ATOM 1560 O O . ARG A 1 203 ? 39.484 -9.844 37.654 1.00 77.44 203 ARG A O 1
ATOM 1567 N N . ASN A 1 204 ? 37.414 -10.080 36.808 1.00 76.00 204 ASN A N 1
ATOM 1568 C CA . ASN A 1 204 ? 36.700 -9.433 37.916 1.00 76.00 204 ASN A CA 1
ATOM 1569 C C . ASN A 1 204 ? 35.759 -10.369 38.697 1.00 76.00 204 ASN A C 1
ATOM 1571 O O . ASN A 1 204 ? 34.803 -9.891 39.305 1.00 76.00 204 ASN A O 1
ATOM 1575 N N . ARG A 1 205 ? 35.974 -11.694 38.670 1.00 69.19 205 ARG A N 1
ATOM 1576 C CA . ARG A 1 205 ? 35.161 -12.623 39.474 1.00 69.19 205 ARG A CA 1
ATOM 1577 C C . ARG A 1 205 ? 35.383 -12.375 40.976 1.00 69.19 205 ARG A C 1
ATOM 1579 O O . ARG A 1 205 ? 36.500 -12.600 41.442 1.00 69.19 205 ARG A O 1
ATOM 1586 N N . PRO A 1 206 ? 34.346 -12.012 41.756 1.00 64.62 206 PRO A N 1
ATOM 1587 C CA . PRO A 1 206 ? 34.392 -12.123 43.208 1.00 64.62 206 PRO A CA 1
ATOM 1588 C C . PRO A 1 206 ? 34.331 -13.609 43.595 1.00 64.62 206 PRO A C 1
ATOM 1590 O O . PRO A 1 206 ? 33.749 -14.426 42.877 1.00 64.62 206 PRO A O 1
ATOM 1593 N N . TYR A 1 207 ? 34.960 -13.954 44.714 1.00 55.84 207 TYR A N 1
ATOM 1594 C CA . TYR A 1 207 ? 35.058 -15.300 45.291 1.00 55.84 207 TYR A CA 1
ATOM 1595 C C . TYR A 1 207 ? 33.701 -16.041 45.358 1.00 55.84 207 TYR A C 1
ATOM 1597 O O . TYR A 1 207 ? 32.655 -15.398 45.468 1.00 55.84 207 TYR A O 1
ATOM 1605 N N . PRO A 1 208 ? 33.683 -17.387 45.296 1.00 56.84 208 PRO A N 1
ATOM 1606 C CA . PRO A 1 208 ? 32.442 -18.152 45.215 1.00 56.84 208 PRO A CA 1
ATOM 1607 C C . PRO A 1 208 ? 31.620 -18.048 46.509 1.00 56.84 208 PRO A C 1
ATOM 1609 O O . PRO A 1 208 ? 32.069 -18.449 47.580 1.00 56.84 208 PRO A O 1
ATOM 1612 N N . VAL A 1 209 ? 30.385 -17.553 46.386 1.00 57.19 209 VAL A N 1
ATOM 1613 C CA . VAL A 1 209 ? 29.378 -17.546 47.455 1.00 57.19 209 VAL A CA 1
ATOM 1614 C C . VAL A 1 209 ? 28.735 -18.933 47.512 1.00 57.19 209 VAL A C 1
ATOM 1616 O O . VAL A 1 209 ? 27.778 -19.225 46.795 1.00 57.19 209 VAL A O 1
ATOM 1619 N N . ALA A 1 210 ? 29.298 -19.824 48.322 1.00 58.53 210 ALA A N 1
ATOM 1620 C CA . ALA A 1 210 ? 28.615 -21.046 48.725 1.00 58.53 210 ALA A CA 1
ATOM 1621 C C . ALA A 1 210 ? 27.661 -20.735 49.896 1.00 58.53 210 ALA A C 1
ATOM 1623 O O . ALA A 1 210 ? 28.045 -20.041 50.829 1.00 58.53 210 ALA A O 1
ATOM 1624 N N . GLN A 1 211 ? 26.453 -21.309 49.841 1.00 56.16 211 GLN A N 1
ATOM 1625 C CA . GLN A 1 211 ? 25.390 -21.317 50.865 1.00 56.16 211 GLN A CA 1
ATOM 1626 C C . GLN A 1 211 ? 24.485 -20.077 51.001 1.00 56.16 211 GLN A C 1
ATOM 1628 O O . GLN A 1 211 ? 24.548 -19.335 51.972 1.00 56.16 211 GLN A O 1
ATOM 1633 N N . GLN A 1 212 ? 23.487 -19.971 50.119 1.00 51.91 212 GLN A N 1
ATOM 1634 C CA . GLN A 1 212 ? 22.165 -19.453 50.502 1.00 51.91 212 GLN A CA 1
ATOM 1635 C C . GLN A 1 212 ? 21.063 -20.323 49.881 1.00 51.91 212 GLN A C 1
ATOM 1637 O O . GLN A 1 212 ? 20.344 -19.922 48.974 1.00 51.91 212 GLN A O 1
ATOM 1642 N N . HIS A 1 213 ? 20.941 -21.556 50.371 1.00 50.19 213 HIS A N 1
ATOM 1643 C CA . HIS A 1 213 ? 19.748 -22.380 50.183 1.00 50.19 213 HIS A CA 1
ATOM 1644 C C . HIS A 1 213 ? 19.192 -22.687 51.577 1.00 50.19 213 HIS A C 1
ATOM 1646 O O . HIS A 1 213 ? 19.725 -23.542 52.276 1.00 50.19 213 HIS A O 1
ATOM 1652 N N . GLY A 1 214 ? 18.160 -21.952 52.007 1.00 51.62 214 GLY A N 1
ATOM 1653 C CA . GLY A 1 214 ? 17.497 -22.225 53.286 1.00 51.62 214 GLY A CA 1
ATOM 1654 C C . GLY A 1 214 ? 16.710 -21.062 53.888 1.00 51.62 214 GLY A C 1
ATOM 1655 O O . GLY A 1 214 ? 17.119 -20.554 54.920 1.00 51.62 214 GLY A O 1
ATOM 1656 N N . ASN A 1 215 ? 15.608 -20.641 53.253 1.00 55.75 215 ASN A N 1
ATOM 1657 C CA . ASN A 1 215 ? 14.337 -20.223 53.884 1.00 55.75 215 ASN A CA 1
ATOM 1658 C C . ASN A 1 215 ? 13.517 -19.351 52.925 1.00 55.75 215 ASN A C 1
ATOM 1660 O O . ASN A 1 215 ? 13.662 -18.134 52.891 1.00 55.75 215 ASN A O 1
ATOM 1664 N N . TYR A 1 216 ? 12.576 -19.969 52.216 1.00 49.56 216 TYR A N 1
ATOM 1665 C CA . TYR A 1 216 ? 11.387 -19.268 51.736 1.00 49.56 216 TYR A CA 1
ATOM 1666 C C . TYR A 1 216 ? 10.203 -19.737 52.585 1.00 49.56 216 TYR A C 1
ATOM 1668 O O . TYR A 1 216 ? 9.451 -20.626 52.184 1.00 49.56 216 TYR A O 1
ATOM 1676 N N . ARG A 1 217 ? 10.043 -19.172 53.791 1.00 49.50 217 ARG A N 1
ATOM 1677 C CA . ARG A 1 217 ? 8.749 -19.241 54.484 1.00 49.50 217 ARG A CA 1
ATOM 1678 C C . ARG A 1 217 ? 7.770 -18.363 53.707 1.00 49.50 217 ARG A C 1
ATOM 1680 O O . ARG A 1 217 ? 8.028 -17.178 53.508 1.00 49.50 217 ARG A O 1
ATOM 1687 N N . ARG A 1 218 ? 6.660 -18.953 53.255 1.00 50.00 218 ARG A N 1
ATOM 1688 C CA . ARG A 1 218 ? 5.516 -18.200 52.724 1.00 50.00 218 ARG A CA 1
ATOM 1689 C C . ARG A 1 218 ? 5.020 -17.197 53.779 1.00 50.00 218 ARG A C 1
ATOM 1691 O O . ARG A 1 218 ? 5.020 -17.553 54.957 1.00 50.00 218 ARG A O 1
ATOM 1698 N N . PRO A 1 219 ? 4.524 -16.013 53.385 1.00 47.81 219 PRO A N 1
ATOM 1699 C CA . PRO A 1 219 ? 3.740 -15.183 54.285 1.00 47.81 219 PRO A CA 1
ATOM 1700 C C . PRO A 1 219 ? 2.401 -15.880 54.561 1.00 47.81 219 PRO A C 1
ATOM 1702 O O . PRO A 1 219 ? 1.702 -16.284 53.626 1.00 47.81 219 PRO A O 1
ATOM 1705 N N . GLU A 1 220 ? 2.067 -16.056 55.838 1.00 56.97 220 GLU A N 1
ATOM 1706 C CA . GLU A 1 220 ? 0.738 -16.491 56.257 1.00 56.97 220 GLU A CA 1
ATOM 1707 C C . GLU A 1 220 ? -0.310 -15.458 55.835 1.00 56.97 220 GLU A C 1
ATOM 1709 O O . GLU A 1 220 ? -0.098 -14.248 55.919 1.00 56.97 220 GLU A O 1
ATOM 1714 N N . ARG A 1 221 ? -1.448 -15.948 55.338 1.00 50.16 221 ARG A N 1
ATOM 1715 C CA . ARG A 1 221 ? -2.616 -15.118 55.052 1.00 50.16 221 ARG A CA 1
ATOM 1716 C C . ARG A 1 221 ? -3.200 -14.645 56.381 1.00 50.16 221 ARG A C 1
ATOM 1718 O O . ARG A 1 221 ? -3.557 -15.476 57.205 1.00 50.16 221 ARG A O 1
ATOM 1725 N N . HIS A 1 222 ? -3.342 -13.331 56.547 1.00 49.12 222 HIS A N 1
ATOM 1726 C CA . HIS A 1 222 ? -4.174 -12.747 57.596 1.00 49.12 222 HIS A CA 1
ATOM 1727 C C . HIS A 1 222 ? -5.605 -13.295 57.479 1.00 49.12 222 HIS A C 1
ATOM 1729 O O . HIS A 1 222 ? -6.299 -13.043 56.494 1.00 49.12 222 HIS A O 1
ATOM 1735 N N . GLN A 1 223 ? -6.016 -14.067 58.482 1.00 61.88 223 GLN A N 1
ATOM 1736 C CA . GLN A 1 223 ? -7.403 -14.430 58.749 1.00 61.88 223 GLN A CA 1
ATOM 1737 C C . GLN A 1 223 ? -8.068 -13.222 59.445 1.00 61.88 223 GLN A C 1
ATOM 1739 O O . GLN A 1 223 ? -7.466 -12.703 60.385 1.00 61.88 223 GLN A O 1
ATOM 1744 N N . PRO A 1 224 ? -9.243 -12.724 59.016 1.00 55.12 224 PRO A N 1
ATOM 1745 C CA . PRO A 1 224 ? -9.941 -11.672 59.750 1.00 55.12 224 PRO A CA 1
ATOM 1746 C C . PRO A 1 224 ? -10.663 -12.269 60.968 1.00 55.12 224 PRO A C 1
ATOM 1748 O O . PRO A 1 224 ? -11.383 -13.260 60.829 1.00 55.12 224 PRO A O 1
ATOM 1751 N N . ASP A 1 225 ? -10.471 -11.666 62.143 1.00 53.06 225 ASP A N 1
ATOM 1752 C CA . ASP A 1 225 ? -11.181 -12.006 63.382 1.00 53.06 225 ASP A CA 1
ATOM 1753 C C . ASP A 1 225 ? -12.650 -11.537 63.325 1.00 53.06 225 ASP A C 1
ATOM 1755 O O . ASP A 1 225 ? -12.908 -10.379 62.997 1.00 53.06 225 ASP A O 1
ATOM 1759 N N . PRO A 1 226 ? -13.635 -12.375 63.696 1.00 53.81 226 PRO A N 1
ATOM 1760 C CA . PRO A 1 226 ? -15.059 -12.038 63.614 1.00 53.81 226 PRO A CA 1
ATOM 1761 C C . PRO A 1 226 ? -15.597 -11.242 64.823 1.00 53.81 226 PRO A C 1
ATOM 1763 O O . PRO A 1 226 ? -16.791 -11.306 65.109 1.00 53.81 226 PRO A O 1
ATOM 1766 N N . GLN A 1 227 ? -14.754 -10.511 65.564 1.00 57.78 227 GLN A N 1
ATOM 1767 C CA . GLN A 1 227 ? -15.141 -9.942 66.868 1.00 57.78 227 GLN A CA 1
ATOM 1768 C C . GLN A 1 227 ? -15.061 -8.407 66.976 1.00 57.78 227 GLN A C 1
ATOM 1770 O O . GLN A 1 227 ? -15.424 -7.857 68.014 1.00 57.78 227 GLN A O 1
ATOM 1775 N N . THR A 1 228 ? -14.670 -7.690 65.916 1.00 56.62 228 THR A N 1
ATOM 1776 C CA . THR A 1 228 ? -14.558 -6.213 65.928 1.00 56.62 228 THR A CA 1
ATOM 1777 C C . THR A 1 228 ? -15.727 -5.451 65.291 1.00 56.62 228 THR A C 1
ATOM 1779 O O . THR A 1 228 ? -15.801 -4.234 65.446 1.00 56.62 228 THR A O 1
ATOM 1782 N N . ASP A 1 229 ? -16.691 -6.127 64.659 1.00 48.09 229 ASP A N 1
ATOM 1783 C CA . ASP A 1 229 ? -17.734 -5.454 63.857 1.00 48.09 229 ASP A CA 1
ATOM 1784 C C . ASP A 1 229 ? -19.042 -5.158 64.623 1.00 48.09 229 ASP A C 1
ATOM 1786 O O . ASP A 1 229 ? -19.991 -4.610 64.065 1.00 48.09 229 ASP A O 1
ATOM 1790 N N . ALA A 1 230 ? -19.107 -5.460 65.924 1.00 54.34 230 ALA A N 1
ATOM 1791 C CA . ALA A 1 230 ? -20.313 -5.258 66.740 1.00 54.34 230 ALA A CA 1
ATOM 1792 C C . ALA A 1 230 ? -20.388 -3.899 67.473 1.00 54.34 230 ALA A C 1
ATOM 1794 O O . ALA A 1 230 ? -21.370 -3.640 68.162 1.00 54.34 230 ALA A O 1
ATOM 1795 N N . VAL A 1 231 ? -19.389 -3.015 67.340 1.00 57.16 231 VAL A N 1
ATOM 1796 C CA . VAL A 1 231 ? -19.318 -1.752 68.116 1.00 57.16 231 VAL A CA 1
ATOM 1797 C C . VAL A 1 231 ? -19.754 -0.505 67.321 1.00 57.16 231 VAL A C 1
ATOM 1799 O O . VAL A 1 231 ? -20.017 0.531 67.920 1.00 57.16 231 VAL A O 1
ATOM 1802 N N . TRP A 1 232 ? -19.936 -0.588 65.998 1.00 47.72 232 TRP A N 1
ATOM 1803 C CA . TRP A 1 232 ? -20.218 0.588 65.148 1.00 47.72 232 TRP A CA 1
ATOM 1804 C C . TRP A 1 232 ? -21.572 0.577 64.408 1.00 47.72 232 TRP A C 1
ATOM 1806 O O . TRP A 1 232 ? -21.726 1.277 63.413 1.00 47.72 232 TRP A O 1
ATOM 1816 N N . SER A 1 233 ? -22.580 -0.168 64.883 1.00 50.19 233 SER A N 1
ATOM 1817 C CA . SER A 1 233 ? -23.956 -0.123 64.328 1.00 50.19 233 SER A CA 1
ATOM 1818 C C . SER A 1 233 ? -25.007 0.493 65.268 1.00 50.19 233 SER A C 1
ATOM 1820 O O . SER A 1 233 ? -26.203 0.276 65.089 1.00 50.19 233 SER A O 1
ATOM 1822 N N . GLY A 1 234 ? -24.575 1.266 66.270 1.00 54.00 234 GLY A N 1
ATOM 1823 C CA . GLY A 1 234 ? -25.443 1.792 67.331 1.00 54.00 234 GLY A CA 1
ATOM 1824 C C . GLY A 1 234 ? -25.266 3.272 67.676 1.00 54.00 234 GLY A C 1
ATOM 1825 O O . GLY A 1 234 ? -25.498 3.622 68.831 1.00 54.00 234 GLY A O 1
ATOM 1826 N N . VAL A 1 235 ? -24.850 4.119 66.723 1.00 45.00 235 VAL A N 1
ATOM 1827 C CA . VAL A 1 235 ? -24.928 5.594 66.810 1.00 45.00 235 VAL A CA 1
ATOM 1828 C C . VAL A 1 235 ? -25.307 6.163 65.450 1.00 45.00 235 VAL A C 1
ATOM 1830 O O . VAL A 1 235 ? -24.716 5.697 64.451 1.00 45.00 235 VAL A O 1
#

Sequence (235 aa):
MKPMHIAMALFSAAMFFVLAGVFMGVQLELDGTKLVVDTAADIRWQWILSVRQWFFFFQLLRPMFQKAVKHVSGPKFILPAIDGSTVKQKLFLMALLVIAVAWPFMVSRGSVDIATMTMIYIILGLGLNVVVGLSGLLVLGYGGFYAIGAYTFALLNHYYGLGFWTCLPLAGLVSAAAGFPARLPGTASARRLSGDCDARLRRNRPYPVAQQHGNYRRPERHQPDPQTDAVWSGV

Organism: Salmonella enterica I (NCBI:txid59201)

pLDDT: mean 70.2, std 13.06, range [45.0, 92.56]

InterPro domains:
  IPR001851 ABC transporter, permease [PF02653] (112-180)
  IPR021807 High-affinity branched-chain amino acid transport system permease, LivHM, N-terminal [PF11862] (6-103)
  IPR043428 High-affinity branched-chain amino acid transport system permease protein LivM-like [PTHR30482] (88-185)

Secondary structure (DSSP, 8-state):
--THHHHHHHHHHHHHHHHHHHHHH---EEETTEEE-----HHHHHHHHHHHHHHHHHHHHHHHHHHHHHHT--S--------TT-HHHHHHHHHHHHHHHHHHHHS-HHHHHHHHHHHHHHHHHHHHHHHHHHHSS--THHHHHHHHHHHHHHHHHHHH---HHHHHHHHHHHHHHHHHHHHHHHHHHHHHHHHHHHHHHHHTPPPP--------PPPPP-PPPTTSTTSSS--